Protein AF-A0A975CTT3-F1 (afdb_monomer)

Secondary structure (DSSP, 8-state):
--SSHHHHHHHHHHTTSS---PPPP---TT---EEEEEES----SSPPPTT--EEPEEETTEEE-SSSEEEEEEEESSSS-EEEEEESEEEEEEEEETTTTEEEEEEEEEE---TTS--EEEEEEEEE-SS-EEE-TT--SEEEE--SS-EEEEETTTEEEEEEE-PPPSEEEEEEEETTEEEEEEEE-GGGPPTTEEEEPPTT--EEEEEEE-TT--EEEEEEE-TT--EEEEEE--SSSBPEEEEEEEEPPPPPP-

pLDDT: mean 85.95, std 15.07, range [42.12, 98.38]

Sequence (258 aa):
MKKFLLLITALSFLFLASGCGQKAFEPDRTKPVGMILVNGTVKTDTEPELGQVVYAEFTDNQYRFPLDAVMVYYFDYDEETAYAGDQNCTSLTFAANADTKQVEAEASCRYIFREGSENTIYAYYLYYDGKGLGFYPMETLMAHRITGEEFSIRINEQYRFTLENEKPTSFFTICCRKGEEELAFGTVRPEEMDDYMKYPLPEGTDNVEINAFDVNGEFISRKELKPGDYSYTAGYDIGGQFQGAKSLRLVWPEPAEP

Foldseek 3Di:
DPVVVVVVVVVVVVVVVVPPPPDQQDFPPVDFFKKKKAQDADDDVHRADFPDKDFFDADPLDTDDPGLMKMWGWDDLDPVDIRTDMFQFLDKDWDQDPVVRAIAMATEFEFADDPPDRQKMWMFGWDDRNVGIITRSVPTPDIDGDDQQWDKDDDPPRYIYTYHHFAAFQKKKKFFDQVPDTPDIDIDGPVPDDAQAEDEGDPNGAKIKMWTAHPVRHTGDIDIDGVVRQWDKGFHDPPHRTTGIGIYGYDYDDDPDD

Solvent-accessible surface area (backbone atoms only — not comparable to full-atom values): 15053 Å² total; per-residue (Å²): 138,72,76,67,58,58,58,56,57,56,57,55,56,61,63,65,73,78,64,80,72,75,74,77,82,74,80,60,86,88,62,58,34,30,38,37,40,29,60,37,79,80,73,57,106,50,80,74,52,87,88,43,69,52,66,39,49,79,56,96,92,39,64,44,61,103,56,45,41,36,34,41,39,47,46,72,79,53,100,89,41,69,52,71,54,59,32,33,43,65,42,77,46,78,46,75,40,82,87,79,72,43,73,27,39,45,32,35,29,41,29,48,76,55,91,95,54,81,45,34,35,33,31,32,56,24,40,73,72,88,84,48,48,28,31,43,81,78,56,64,76,46,74,47,72,65,85,68,62,76,44,74,48,72,56,72,97,43,39,35,42,36,37,38,60,52,82,44,34,48,33,32,37,42,39,33,15,42,87,90,45,78,76,46,77,48,78,50,42,64,89,81,50,58,71,61,37,76,44,82,49,62,80,72,56,57,36,35,42,35,42,32,18,29,87,87,66,47,81,73,50,76,47,80,40,43,91,87,58,46,65,49,66,48,45,21,78,68,87,52,42,38,25,36,47,39,34,40,27,48,40,74,52,78,78,78,80,131

Nearest PDB structures (foldseek):
  6cpg-assembly1_E  TM=4.852E-01  e=1.011E+00  synthetic construct
  6c83-assembly1_C  TM=5.285E-01  e=2.131E+00  synthetic construct
  2rbl-assembly1_B  TM=4.674E-01  e=8.983E+00  Homo sapiens
  5z06-assembly2_B  TM=2.044E-01  e=1.915E+00  Parabacteroides distasonis ATCC 8503
  6xay-assembly2_B  TM=2.292E-01  e=3.094E+00  Homo sapiens

Radius of gyration: 24.36 Å; Cα contacts (8 Å, |Δi|>4): 520; chains: 1; bounding box: 59×69×72 Å

Mean predicted aligned error: 8.76 Å

Structure (mmCIF, N/CA/C/O backbone):
data_AF-A0A975CTT3-F1
#
_entry.id   AF-A0A975CTT3-F1
#
loop_
_atom_site.group_PDB
_atom_site.id
_atom_site.type_symbol
_atom_site.label_atom_id
_atom_site.label_alt_id
_atom_site.label_comp_id
_atom_site.label_asym_id
_atom_site.label_entity_id
_atom_site.label_seq_id
_atom_site.pdbx_PDB_ins_code
_atom_site.Cartn_x
_atom_site.Cartn_y
_atom_site.Cartn_z
_atom_site.occupancy
_atom_site.B_iso_or_equiv
_atom_site.auth_seq_id
_atom_site.auth_comp_id
_atom_site.auth_asym_id
_atom_site.auth_atom_id
_atom_site.pdbx_PDB_model_num
ATOM 1 N N . MET A 1 1 ? 17.008 -54.969 -42.929 1.00 49.03 1 MET A N 1
ATOM 2 C CA . MET A 1 1 ? 17.145 -53.491 -42.952 1.00 49.03 1 MET A CA 1
ATOM 3 C C . MET A 1 1 ? 15.791 -52.758 -42.860 1.00 49.03 1 MET A C 1
ATOM 5 O O . MET A 1 1 ? 15.534 -51.857 -43.639 1.00 49.03 1 MET A O 1
ATOM 9 N N . LYS A 1 2 ? 14.904 -53.108 -41.911 1.00 43.38 2 LYS A N 1
ATOM 10 C CA . LYS A 1 2 ? 13.634 -52.373 -41.674 1.00 43.38 2 LYS A CA 1
ATOM 11 C C . LYS A 1 2 ? 13.507 -51.785 -40.259 1.00 43.38 2 LYS A C 1
ATOM 13 O O . LYS A 1 2 ? 12.631 -50.972 -40.023 1.00 43.38 2 LYS A O 1
ATOM 18 N N . LYS A 1 3 ? 14.415 -52.144 -39.339 1.00 42.12 3 LYS A N 1
ATOM 19 C CA . LYS A 1 3 ? 14.450 -51.612 -37.962 1.00 42.12 3 LYS A CA 1
ATOM 20 C C . LYS A 1 3 ? 15.329 -50.361 -37.798 1.00 42.12 3 LYS A C 1
ATOM 22 O O . LYS A 1 3 ? 15.159 -49.640 -36.831 1.00 42.12 3 LYS A O 1
ATOM 27 N N . PHE A 1 4 ? 16.213 -50.077 -38.762 1.00 45.84 4 PHE A N 1
ATOM 28 C CA . PHE A 1 4 ? 17.066 -48.877 -38.753 1.00 45.84 4 PHE A CA 1
ATOM 29 C C . PHE A 1 4 ? 16.425 -47.651 -39.419 1.00 45.84 4 PHE A C 1
ATOM 31 O O . PHE A 1 4 ? 16.828 -46.532 -39.131 1.00 45.84 4 PHE A O 1
ATOM 38 N N . LEU A 1 5 ? 15.405 -47.838 -40.268 1.00 46.66 5 LEU A N 1
ATOM 39 C CA . LEU A 1 5 ? 14.729 -46.719 -40.936 1.00 46.66 5 LEU A CA 1
ATOM 40 C C . LEU A 1 5 ? 13.764 -45.985 -39.987 1.00 46.66 5 LEU A C 1
ATOM 42 O O . LEU A 1 5 ? 13.646 -44.770 -40.054 1.00 46.66 5 LEU A O 1
ATOM 46 N N . LEU A 1 6 ? 13.143 -46.718 -39.054 1.00 45.72 6 LEU A N 1
ATOM 47 C CA . LEU A 1 6 ? 12.179 -46.175 -38.089 1.00 45.72 6 LEU A CA 1
ATOM 48 C C . LEU A 1 6 ? 12.827 -45.250 -37.045 1.00 45.72 6 LEU A C 1
ATOM 50 O O . LEU A 1 6 ? 12.189 -44.298 -36.601 1.00 45.72 6 LEU A O 1
ATOM 54 N N . LEU A 1 7 ? 14.101 -45.486 -36.704 1.00 45.56 7 LEU A N 1
ATOM 55 C CA . LEU A 1 7 ? 14.834 -44.674 -35.727 1.00 45.56 7 LEU A CA 1
ATOM 56 C C . LEU A 1 7 ? 15.229 -43.293 -36.283 1.00 45.56 7 LEU A C 1
ATOM 58 O O . LEU A 1 7 ? 15.251 -42.319 -35.539 1.00 45.56 7 LEU A O 1
ATOM 62 N N . ILE A 1 8 ? 15.485 -43.188 -37.592 1.00 52.19 8 ILE A N 1
ATOM 63 C CA . ILE A 1 8 ? 15.869 -41.921 -38.238 1.00 52.19 8 ILE A CA 1
ATOM 64 C C . ILE A 1 8 ? 14.636 -41.025 -38.453 1.00 52.19 8 ILE A C 1
ATOM 66 O O . ILE A 1 8 ? 14.709 -39.813 -38.250 1.00 52.19 8 ILE A O 1
ATOM 70 N N . THR A 1 9 ? 13.465 -41.600 -38.749 1.00 51.56 9 THR A N 1
ATOM 71 C CA . THR A 1 9 ? 12.200 -40.842 -38.814 1.00 51.56 9 THR A CA 1
ATOM 72 C C . THR A 1 9 ? 11.720 -40.336 -37.452 1.00 51.56 9 THR A C 1
ATOM 74 O O . THR A 1 9 ? 11.178 -39.238 -37.386 1.00 51.56 9 THR A O 1
ATOM 77 N N . ALA A 1 10 ? 11.957 -41.072 -36.359 1.00 48.41 10 ALA A N 1
ATOM 78 C CA . ALA A 1 10 ? 11.591 -40.616 -35.013 1.00 48.41 10 ALA A CA 1
ATOM 79 C C . ALA A 1 10 ? 12.486 -39.462 -34.518 1.00 48.41 10 ALA A C 1
ATOM 81 O O . ALA A 1 10 ? 11.992 -38.532 -33.885 1.00 48.41 10 ALA A O 1
ATOM 82 N N . LEU A 1 11 ? 13.778 -39.465 -34.871 1.00 47.84 11 LEU A N 1
ATOM 83 C CA . LEU A 1 11 ? 14.696 -38.370 -34.526 1.00 47.84 11 LEU A CA 1
ATOM 84 C C . LEU A 1 11 ? 14.411 -37.082 -35.322 1.00 47.84 11 LEU A C 1
ATOM 86 O O . LEU A 1 11 ? 14.641 -35.984 -34.825 1.00 47.84 11 LEU A O 1
ATOM 90 N N . SER A 1 12 ? 13.860 -37.211 -36.533 1.00 48.06 12 SER A N 1
ATOM 91 C CA . SER A 1 12 ? 13.506 -36.070 -37.393 1.00 48.06 12 SER A CA 1
ATOM 92 C C . SER A 1 12 ? 12.261 -35.317 -36.903 1.00 48.06 12 SER A C 1
ATOM 94 O O . SER A 1 12 ? 12.157 -34.111 -37.100 1.00 48.06 12 SER A O 1
ATOM 96 N N . PHE A 1 13 ? 11.333 -36.004 -36.224 1.00 46.12 13 PHE A N 1
ATOM 97 C CA . PHE A 1 13 ? 10.153 -35.372 -35.618 1.00 46.12 13 PHE A CA 1
ATOM 98 C C . PHE A 1 13 ? 10.462 -34.650 -34.298 1.00 46.12 13 PHE A C 1
ATOM 100 O O . PHE A 1 13 ? 9.777 -33.687 -33.967 1.00 46.12 13 PHE A O 1
ATOM 107 N N . LEU A 1 14 ? 11.516 -35.050 -33.574 1.00 43.84 14 LEU A N 1
ATOM 108 C CA . LEU A 1 14 ? 11.934 -34.374 -32.339 1.00 43.84 14 LEU A CA 1
ATOM 109 C C . LEU A 1 14 ? 12.627 -33.022 -32.584 1.00 43.84 14 LEU A C 1
ATOM 111 O O . LEU A 1 14 ? 12.522 -32.142 -31.739 1.00 43.84 14 LEU A O 1
ATOM 115 N N . PHE A 1 15 ? 13.255 -32.816 -33.746 1.00 46.00 15 PHE A N 1
ATOM 116 C CA . PHE A 1 15 ? 13.849 -31.519 -34.115 1.00 46.00 15 PHE A CA 1
ATOM 117 C C . PHE A 1 15 ? 12.866 -30.536 -34.773 1.00 46.00 15 PHE A C 1
ATOM 119 O O . PHE A 1 15 ? 13.170 -29.349 -34.873 1.00 46.00 15 PHE A O 1
ATOM 126 N N . LEU A 1 16 ? 11.685 -30.996 -35.201 1.00 43.38 16 LEU A N 1
ATOM 127 C CA . LEU A 1 16 ? 10.646 -30.131 -35.779 1.00 43.38 16 LEU A CA 1
ATOM 128 C C . LEU A 1 16 ? 9.713 -29.517 -34.719 1.00 43.38 16 LEU A C 1
ATOM 130 O O . LEU A 1 16 ? 9.013 -28.556 -35.020 1.00 43.38 16 LEU A O 1
ATOM 134 N N . ALA A 1 17 ? 9.731 -30.019 -33.479 1.00 45.50 17 ALA A N 1
ATOM 135 C CA . ALA A 1 17 ? 8.950 -29.467 -32.366 1.00 45.50 17 ALA A CA 1
ATOM 136 C C . ALA A 1 17 ? 9.702 -28.400 -31.542 1.00 45.50 17 ALA A C 1
ATOM 138 O O . ALA A 1 17 ? 9.092 -27.714 -30.730 1.00 45.50 17 ALA A O 1
ATOM 139 N N . SER A 1 18 ? 11.007 -28.214 -31.761 1.00 49.03 18 SER A N 1
ATOM 140 C CA . SER A 1 18 ? 11.841 -27.234 -31.042 1.00 49.03 18 SER A CA 1
ATOM 141 C C . SER A 1 18 ? 12.041 -25.909 -31.799 1.00 49.03 18 SER A C 1
ATOM 143 O O . SER A 1 18 ? 12.952 -25.153 -31.478 1.00 49.03 18 SER A O 1
ATOM 145 N N . GLY A 1 19 ? 11.230 -25.637 -32.830 1.00 45.97 19 GLY A N 1
ATOM 146 C CA . GLY A 1 19 ? 11.498 -24.580 -33.816 1.00 45.97 19 GLY A CA 1
ATOM 147 C C . GLY A 1 19 ? 10.436 -23.493 -34.000 1.00 45.97 19 GLY A C 1
ATOM 148 O O . GLY A 1 19 ? 10.661 -22.591 -34.800 1.00 45.97 19 GLY A O 1
ATOM 149 N N . CYS A 1 20 ? 9.311 -23.513 -33.281 1.00 43.91 20 CYS A N 1
ATOM 150 C CA . CYS A 1 20 ? 8.460 -22.324 -33.169 1.00 43.91 20 CYS A CA 1
ATOM 151 C C . CYS A 1 20 ? 8.944 -21.523 -31.966 1.00 43.91 20 CYS A C 1
ATOM 153 O O . CYS A 1 20 ? 8.373 -21.614 -30.882 1.00 43.91 20 CYS A O 1
ATOM 155 N N . GLY A 1 21 ? 10.039 -20.780 -32.144 1.00 45.12 21 GLY A N 1
ATOM 156 C CA . GLY A 1 21 ? 10.428 -19.771 -31.169 1.00 45.12 21 GLY A CA 1
ATOM 157 C C . GLY A 1 21 ? 9.224 -18.867 -30.936 1.00 45.12 21 GLY A C 1
ATOM 158 O O . GLY A 1 21 ? 8.760 -18.216 -31.874 1.00 45.12 21 GLY A O 1
ATOM 159 N N . GLN A 1 22 ? 8.684 -18.867 -29.714 1.00 53.16 22 GLN A N 1
ATOM 160 C CA . GLN A 1 22 ? 7.819 -17.779 -29.277 1.00 53.16 22 GLN A CA 1
ATOM 161 C C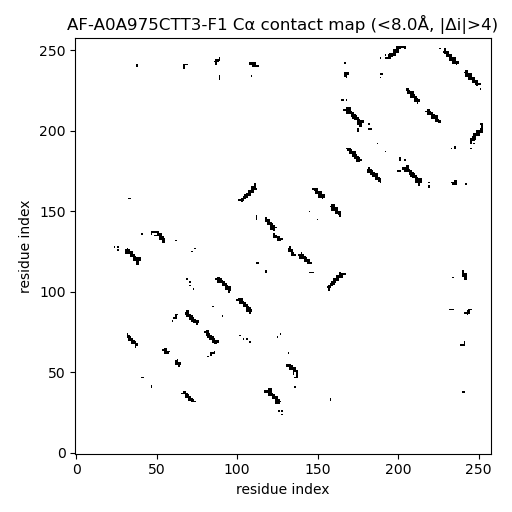 . GLN A 1 22 ? 8.570 -16.500 -29.633 1.00 53.16 22 GLN A C 1
ATOM 163 O O . GLN A 1 22 ? 9.716 -16.323 -29.210 1.00 53.16 22 GLN A O 1
ATOM 168 N N . LYS A 1 23 ? 7.970 -15.658 -30.482 1.00 60.00 23 LYS A N 1
ATOM 169 C CA . LYS A 1 23 ? 8.519 -14.331 -30.746 1.00 60.00 23 LYS A CA 1
ATOM 170 C C . LYS A 1 23 ? 8.768 -13.702 -29.375 1.00 60.00 23 LYS A C 1
ATOM 172 O O . LYS A 1 23 ? 7.880 -13.762 -28.524 1.00 60.00 23 LYS A O 1
ATOM 177 N N . ALA A 1 24 ? 9.979 -13.195 -29.147 1.00 67.81 24 ALA A N 1
ATOM 178 C CA . ALA A 1 24 ? 10.281 -12.502 -27.903 1.00 67.81 24 ALA A CA 1
ATOM 179 C C . ALA A 1 24 ? 9.208 -11.431 -27.689 1.00 67.81 24 ALA A C 1
ATOM 181 O O . ALA A 1 24 ? 8.844 -10.732 -28.641 1.00 67.81 24 ALA A O 1
ATOM 182 N N . PHE A 1 25 ? 8.656 -11.373 -26.479 1.00 75.88 25 PHE A N 1
ATOM 183 C CA . PHE A 1 25 ? 7.698 -10.336 -26.149 1.00 75.88 25 PHE A CA 1
ATOM 184 C C . PHE A 1 25 ? 8.368 -8.978 -26.341 1.00 75.88 25 PHE A C 1
ATOM 186 O O . PHE A 1 25 ? 9.480 -8.745 -25.867 1.00 75.88 25 PHE A O 1
ATOM 193 N N . GLU A 1 26 ? 7.689 -8.113 -27.079 1.00 78.00 26 GLU A N 1
ATOM 194 C CA . GLU A 1 26 ? 8.099 -6.739 -27.300 1.00 78.00 26 GLU A CA 1
ATOM 195 C C . GLU A 1 26 ? 7.047 -5.875 -26.601 1.00 78.00 26 GLU A C 1
ATOM 197 O O . GLU A 1 26 ? 5.892 -5.881 -27.041 1.00 78.00 26 GLU A O 1
ATOM 202 N N . PRO A 1 27 ? 7.391 -5.208 -25.485 1.00 78.50 27 PRO A N 1
ATOM 203 C CA . PRO A 1 27 ? 6.421 -4.450 -24.714 1.00 78.50 27 PRO A CA 1
ATOM 204 C C . PRO A 1 27 ? 5.877 -3.312 -25.570 1.00 78.50 27 PRO A C 1
ATOM 206 O O . PRO A 1 27 ? 6.638 -2.532 -26.151 1.00 78.50 27 PRO A O 1
ATOM 209 N N . ASP A 1 28 ? 4.552 -3.176 -25.614 1.00 80.50 28 ASP A N 1
ATOM 210 C CA . ASP A 1 28 ? 3.946 -1.946 -26.106 1.00 80.50 28 ASP A CA 1
ATOM 211 C C . ASP A 1 28 ? 4.219 -0.849 -25.071 1.00 80.50 28 ASP A C 1
ATOM 213 O O . ASP A 1 28 ? 3.471 -0.664 -24.112 1.00 80.50 28 ASP A O 1
ATOM 217 N N . ARG A 1 29 ? 5.324 -0.118 -25.263 1.00 78.44 29 ARG A N 1
ATOM 218 C CA . ARG A 1 29 ? 5.764 0.972 -24.376 1.00 78.44 29 ARG A CA 1
ATOM 219 C C . ARG A 1 29 ? 4.747 2.115 -24.263 1.00 78.44 29 ARG A C 1
ATOM 221 O O . ARG A 1 29 ? 4.931 3.012 -23.446 1.00 78.44 29 ARG A O 1
ATOM 228 N N . THR A 1 30 ? 3.692 2.106 -25.079 1.00 76.69 30 THR A N 1
ATOM 229 C CA . THR A 1 30 ? 2.581 3.062 -24.988 1.00 76.69 30 THR A CA 1
ATOM 230 C C . THR A 1 30 ? 1.447 2.587 -24.077 1.00 76.69 30 THR A C 1
ATOM 232 O O . THR A 1 30 ? 0.540 3.366 -23.788 1.00 76.69 30 THR A O 1
ATOM 235 N N . LYS A 1 31 ? 1.490 1.333 -23.610 1.00 84.56 31 LYS A N 1
ATOM 236 C CA . LYS A 1 31 ? 0.443 0.695 -22.801 1.00 84.56 31 LYS A CA 1
ATOM 237 C C . LYS A 1 31 ? 1.025 -0.064 -21.601 1.00 84.56 31 LYS A C 1
ATOM 239 O O . LYS A 1 31 ? 0.875 -1.284 -21.515 1.00 84.56 31 LYS A O 1
ATOM 244 N N . PRO A 1 32 ? 1.706 0.630 -20.676 1.00 90.94 32 PRO A N 1
ATOM 245 C CA . PRO A 1 32 ? 2.097 0.014 -19.417 1.00 90.94 32 PRO A CA 1
ATOM 246 C C . PRO A 1 32 ? 0.854 -0.374 -18.608 1.00 90.94 32 PRO A C 1
ATOM 248 O O . PRO A 1 32 ? -0.125 0.374 -18.561 1.00 90.94 32 PRO A O 1
ATOM 251 N N . VAL A 1 33 ? 0.918 -1.523 -17.938 1.00 92.50 33 VAL A N 1
ATOM 252 C CA . VAL A 1 33 ? -0.168 -2.042 -17.085 1.00 92.50 33 VAL A CA 1
ATOM 253 C C . VAL A 1 33 ? -0.006 -1.651 -15.617 1.00 92.50 33 VAL A C 1
ATOM 255 O O . VAL A 1 33 ? -0.774 -2.066 -14.756 1.00 92.50 33 VAL A O 1
ATOM 258 N N . GLY A 1 34 ? 1.040 -0.899 -15.296 1.00 93.94 34 GLY A N 1
ATOM 259 C CA . GLY A 1 34 ? 1.319 -0.475 -13.939 1.00 93.94 34 GLY A CA 1
ATOM 260 C C . GLY A 1 34 ? 2.652 0.236 -13.824 1.00 93.94 34 GLY A C 1
ATOM 261 O O . GLY A 1 34 ? 3.343 0.491 -14.819 1.00 93.94 34 GLY A O 1
ATOM 262 N N . MET A 1 35 ? 3.033 0.513 -12.585 1.00 94.56 35 MET A N 1
ATOM 263 C CA . MET A 1 35 ? 4.291 1.160 -12.261 1.00 94.56 35 MET A CA 1
ATOM 264 C C . MET A 1 35 ? 4.859 0.642 -10.946 1.00 94.56 35 MET A C 1
ATOM 266 O O . MET A 1 35 ? 4.117 0.360 -10.007 1.00 94.56 35 MET A O 1
ATOM 270 N N . ILE A 1 36 ? 6.185 0.561 -10.888 1.00 95.75 36 ILE A N 1
ATOM 271 C CA . ILE A 1 36 ? 6.948 0.190 -9.699 1.00 95.75 36 ILE A CA 1
ATOM 272 C C . ILE A 1 36 ? 7.986 1.269 -9.389 1.00 95.75 36 ILE A C 1
ATOM 274 O O . ILE A 1 36 ? 8.663 1.769 -10.292 1.00 95.75 36 ILE A O 1
ATOM 278 N N . LEU A 1 37 ? 8.116 1.612 -8.108 1.00 94.88 37 LEU A N 1
ATOM 279 C CA . LEU A 1 37 ? 9.227 2.384 -7.564 1.00 94.88 37 LEU A CA 1
ATOM 280 C C . LEU A 1 37 ? 10.110 1.436 -6.758 1.00 94.88 37 LEU A C 1
ATOM 282 O O . LEU A 1 37 ? 9.626 0.787 -5.836 1.00 94.88 37 LEU A O 1
ATOM 286 N N . VAL A 1 38 ? 11.394 1.369 -7.092 1.00 95.44 38 VAL A N 1
ATOM 287 C CA . VAL A 1 38 ? 12.384 0.519 -6.420 1.00 95.44 38 VAL A CA 1
ATOM 288 C C . VAL A 1 38 ? 13.403 1.402 -5.719 1.00 95.44 38 VAL A C 1
ATOM 290 O O . VAL A 1 38 ? 13.887 2.367 -6.310 1.00 95.44 38 VAL A O 1
ATOM 293 N N . ASN A 1 39 ? 13.743 1.082 -4.476 1.00 93.31 39 ASN A N 1
ATOM 294 C CA . ASN A 1 39 ? 14.834 1.736 -3.778 1.00 93.31 39 ASN A CA 1
ATOM 295 C C . ASN A 1 39 ? 16.180 1.178 -4.257 1.00 93.31 39 ASN A C 1
ATOM 297 O O . ASN A 1 39 ? 16.421 -0.030 -4.247 1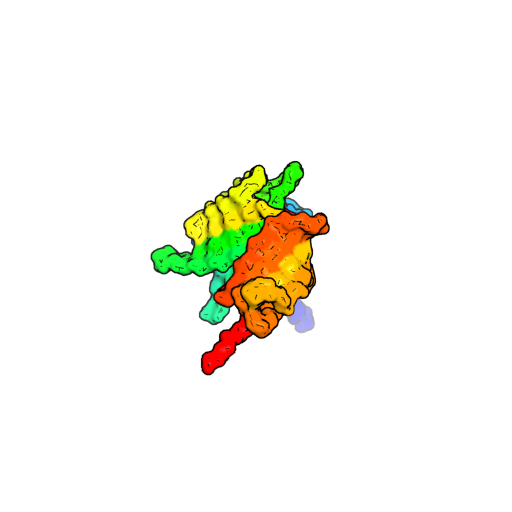.00 93.31 39 ASN A O 1
ATOM 301 N N . GLY A 1 40 ? 17.068 2.075 -4.668 1.00 89.25 40 GLY A N 1
ATOM 302 C CA . GLY A 1 40 ? 18.346 1.737 -5.265 1.00 89.25 40 GLY A CA 1
ATOM 303 C C . GLY A 1 40 ? 18.240 1.112 -6.655 1.00 89.25 40 GLY A C 1
ATOM 304 O O . GLY A 1 40 ? 17.178 0.979 -7.264 1.00 89.25 40 GLY A O 1
ATOM 305 N N . THR A 1 41 ? 19.402 0.741 -7.185 1.00 77.06 41 THR A N 1
ATOM 306 C CA . THR A 1 41 ? 19.486 0.023 -8.458 1.00 77.06 41 THR A CA 1
ATOM 307 C C . THR A 1 41 ? 19.100 -1.438 -8.276 1.00 77.06 41 THR A C 1
ATOM 309 O O . THR A 1 41 ? 19.451 -2.071 -7.279 1.00 77.06 41 THR A O 1
ATOM 312 N N . VAL A 1 42 ? 18.410 -1.996 -9.272 1.00 77.19 42 VAL A N 1
ATOM 313 C CA . VAL A 1 42 ? 18.075 -3.420 -9.286 1.00 77.19 42 VAL A CA 1
ATOM 314 C C . VAL A 1 42 ? 19.352 -4.215 -9.524 1.00 77.19 42 VAL A C 1
ATOM 316 O O . VAL A 1 42 ? 19.885 -4.244 -10.633 1.00 77.19 42 VAL A O 1
ATOM 319 N N . LYS A 1 43 ? 19.851 -4.853 -8.468 1.00 67.19 43 LYS A N 1
ATOM 320 C CA . LYS A 1 43 ? 20.952 -5.811 -8.545 1.00 67.19 43 LYS A CA 1
ATOM 321 C C . LYS A 1 43 ? 20.346 -7.205 -8.563 1.00 67.19 43 LYS A C 1
ATOM 323 O O . LYS A 1 43 ? 19.794 -7.640 -7.558 1.00 67.19 43 LYS A O 1
ATOM 328 N N . THR A 1 44 ? 20.412 -7.885 -9.702 1.00 60.28 44 THR A N 1
ATOM 329 C CA . THR A 1 44 ? 20.188 -9.336 -9.733 1.00 60.28 44 THR A CA 1
ATOM 330 C C . THR A 1 44 ? 21.504 -10.059 -9.405 1.00 60.28 44 THR A C 1
ATOM 332 O O . THR A 1 44 ? 22.527 -9.403 -9.202 1.00 60.28 44 THR A O 1
ATOM 335 N N . ASP A 1 45 ? 21.519 -11.397 -9.353 1.00 58.47 45 ASP A N 1
ATOM 336 C CA . ASP A 1 45 ? 22.760 -12.184 -9.153 1.00 58.47 45 ASP A CA 1
ATOM 337 C C . ASP A 1 45 ? 23.851 -11.867 -10.201 1.00 58.47 45 ASP A C 1
ATOM 339 O O . ASP A 1 45 ? 25.035 -12.145 -10.016 1.00 58.47 45 ASP A O 1
ATOM 343 N N . THR A 1 46 ? 23.439 -11.248 -11.307 1.00 57.66 46 THR A N 1
ATOM 344 C CA . THR A 1 46 ? 24.269 -10.580 -12.312 1.00 57.66 46 THR A CA 1
ATOM 345 C C . THR A 1 46 ? 23.766 -9.144 -12.498 1.00 57.66 46 THR A C 1
ATOM 347 O O . THR A 1 46 ? 22.616 -8.849 -12.169 1.00 57.66 46 THR A O 1
ATOM 350 N N . GLU A 1 47 ? 24.598 -8.217 -12.982 1.00 68.19 47 GLU A N 1
ATOM 351 C CA . GLU A 1 47 ? 24.071 -6.908 -13.396 1.00 68.19 47 GLU A CA 1
ATOM 352 C C . GLU A 1 47 ? 23.054 -7.113 -14.528 1.00 68.19 47 GLU A C 1
ATOM 354 O O . GLU A 1 47 ? 23.337 -7.900 -15.435 1.00 68.19 47 GLU A O 1
ATOM 359 N N . PRO A 1 48 ? 21.878 -6.459 -14.480 1.00 72.06 48 PRO A N 1
ATOM 360 C CA . PRO A 1 48 ? 20.859 -6.712 -15.476 1.00 72.06 48 PRO A CA 1
ATOM 361 C C . PRO A 1 48 ? 21.334 -6.346 -16.882 1.00 72.06 48 PRO A C 1
ATOM 363 O O . PRO A 1 48 ? 21.842 -5.248 -17.111 1.00 72.06 48 PRO A O 1
ATOM 366 N N . GLU A 1 49 ? 21.117 -7.242 -17.838 1.00 76.62 49 GLU A N 1
ATOM 367 C CA . GLU A 1 49 ? 21.444 -6.987 -19.239 1.00 76.62 49 GLU A CA 1
ATOM 368 C C . GLU A 1 49 ? 20.307 -6.242 -19.956 1.00 76.62 49 GLU A C 1
ATOM 370 O O . GLU A 1 49 ? 19.131 -6.316 -19.584 1.00 76.62 49 GLU A O 1
ATOM 375 N N . LEU A 1 50 ? 20.641 -5.518 -21.030 1.00 77.31 50 LEU A N 1
ATOM 376 C CA . LEU A 1 50 ? 19.635 -4.863 -21.865 1.00 77.31 50 LEU A CA 1
ATOM 377 C C . LEU A 1 50 ? 18.643 -5.903 -22.410 1.00 77.31 50 LEU A C 1
ATOM 379 O O . LEU A 1 50 ? 19.033 -6.857 -23.078 1.00 77.31 50 LEU A O 1
ATOM 383 N N . GLY A 1 51 ? 17.352 -5.684 -22.159 1.00 76.81 51 GLY A N 1
ATOM 384 C CA . GLY A 1 51 ? 16.283 -6.599 -22.566 1.00 76.81 51 GLY A CA 1
ATOM 385 C C . GLY A 1 51 ? 15.981 -7.719 -21.565 1.00 76.81 51 GLY A C 1
ATOM 386 O O . GLY A 1 51 ? 15.037 -8.476 -21.792 1.00 76.81 51 GLY A O 1
ATOM 387 N N . GLN A 1 52 ? 16.714 -7.814 -20.450 1.00 85.94 52 GLN A N 1
ATOM 388 C CA . GLN A 1 52 ? 16.334 -8.676 -19.333 1.00 85.94 52 GLN A CA 1
ATOM 389 C C . GLN A 1 52 ? 15.066 -8.138 -18.660 1.00 85.94 52 GLN A C 1
ATOM 391 O O . GLN A 1 52 ? 14.920 -6.933 -18.473 1.00 85.94 52 GLN A O 1
ATOM 396 N N . VAL A 1 53 ? 14.163 -9.043 -18.277 1.00 89.62 53 VAL A N 1
ATOM 397 C CA . VAL A 1 53 ? 12.947 -8.729 -17.516 1.00 89.62 53 VAL A CA 1
ATOM 398 C C . VAL A 1 53 ? 13.103 -9.256 -16.099 1.00 89.62 53 VAL A C 1
ATOM 400 O O . VAL A 1 53 ? 13.542 -10.391 -15.900 1.00 89.62 53 VAL A O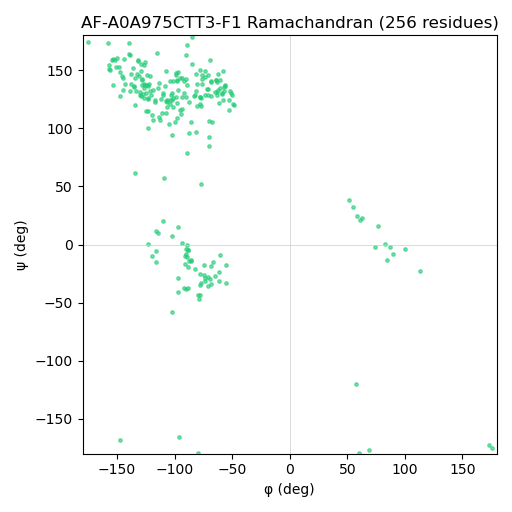 1
ATOM 403 N N . VAL A 1 54 ? 12.714 -8.447 -15.122 1.00 92.06 54 VAL A N 1
ATOM 404 C CA . VAL A 1 54 ? 12.513 -8.879 -13.739 1.00 92.06 54 VAL A CA 1
ATOM 405 C C . VAL A 1 54 ? 11.025 -9.135 -13.558 1.00 92.06 54 VAL A C 1
ATOM 407 O O . VAL A 1 54 ? 10.221 -8.237 -13.798 1.00 92.06 54 VAL A O 1
ATOM 410 N N . TYR A 1 55 ? 10.666 -10.360 -13.174 1.00 94.31 55 TYR A N 1
ATOM 411 C CA . TYR A 1 55 ? 9.277 -10.778 -12.985 1.00 94.31 55 TYR A CA 1
ATOM 412 C C . TYR A 1 55 ? 8.871 -10.734 -11.516 1.00 94.31 55 TYR A C 1
ATOM 414 O O . TYR A 1 55 ? 9.675 -11.028 -10.631 1.00 94.31 55 TYR A O 1
ATOM 422 N N . ALA A 1 56 ? 7.606 -10.398 -11.287 1.00 96.81 56 ALA A N 1
ATOM 423 C CA . ALA A 1 56 ? 6.944 -10.595 -10.013 1.00 96.81 56 ALA A CA 1
ATOM 424 C C . ALA A 1 56 ? 6.632 -12.079 -9.792 1.00 96.81 56 ALA A C 1
ATOM 426 O O . ALA A 1 56 ? 6.338 -12.827 -10.728 1.00 96.81 56 ALA A O 1
ATOM 427 N N . GLU A 1 57 ? 6.628 -12.479 -8.530 1.00 96.62 57 GLU A N 1
ATOM 428 C CA . GLU A 1 57 ? 6.017 -13.719 -8.073 1.00 96.62 57 GLU A CA 1
ATOM 429 C C . GLU A 1 57 ? 4.496 -13.539 -8.021 1.00 96.62 57 GLU A C 1
ATOM 431 O O . GLU A 1 57 ? 4.012 -12.447 -7.725 1.00 96.62 57 GLU A O 1
ATOM 436 N N . PHE A 1 58 ? 3.738 -14.597 -8.314 1.00 95.00 58 PHE A N 1
ATOM 437 C CA . PHE A 1 58 ? 2.277 -14.580 -8.251 1.00 95.00 58 PHE A CA 1
ATOM 438 C C . PHE A 1 58 ? 1.775 -15.620 -7.251 1.00 95.00 58 PHE A C 1
ATOM 440 O O . PHE A 1 58 ? 1.892 -16.826 -7.483 1.00 95.00 58 PHE A O 1
ATOM 447 N N . THR A 1 59 ? 1.212 -15.148 -6.143 1.00 92.94 59 THR A N 1
ATOM 448 C CA . THR A 1 59 ? 0.693 -15.973 -5.043 1.00 92.94 59 THR A CA 1
ATOM 449 C C . THR A 1 59 ? -0.546 -15.314 -4.453 1.00 92.94 59 THR A C 1
ATOM 451 O O . THR A 1 59 ? -0.610 -14.090 -4.380 1.00 92.94 59 THR A O 1
ATOM 454 N N . ASP A 1 60 ? -1.540 -16.106 -4.046 1.00 89.19 60 ASP A N 1
ATOM 455 C CA . ASP A 1 60 ? -2.786 -15.609 -3.437 1.00 89.19 60 ASP A CA 1
ATOM 456 C C . ASP A 1 60 ? -3.487 -14.505 -4.253 1.00 89.19 60 ASP A C 1
ATOM 458 O O . ASP A 1 60 ? -4.057 -13.557 -3.718 1.00 89.19 60 ASP A O 1
ATOM 462 N N . ASN A 1 61 ? -3.460 -14.655 -5.583 1.00 89.31 61 ASN A N 1
ATOM 463 C CA . ASN A 1 61 ? -4.011 -13.712 -6.563 1.00 89.31 61 ASN A CA 1
ATOM 464 C C . ASN A 1 61 ? -3.359 -12.321 -6.564 1.00 89.31 61 ASN A C 1
ATOM 466 O O . ASN A 1 61 ? -3.966 -11.360 -7.037 1.00 89.31 61 ASN A O 1
ATOM 470 N N . GLN A 1 62 ? -2.126 -12.209 -6.071 1.00 92.31 62 GLN A N 1
ATOM 471 C CA . GLN A 1 62 ? -1.369 -10.966 -6.064 1.00 92.31 62 GLN A CA 1
ATOM 472 C C . GLN A 1 62 ? 0.011 -11.162 -6.682 1.00 92.31 62 GLN A C 1
ATOM 474 O O . GLN A 1 62 ? 0.708 -12.137 -6.402 1.00 92.31 62 GLN A O 1
ATOM 479 N N . TYR A 1 63 ? 0.416 -10.197 -7.504 1.00 96.31 63 TYR A N 1
ATOM 480 C CA . TYR A 1 63 ? 1.802 -10.062 -7.929 1.00 96.31 63 TYR A CA 1
ATOM 481 C C . TYR A 1 63 ? 2.612 -9.367 -6.836 1.00 96.31 63 TYR A C 1
ATOM 483 O O . TYR A 1 63 ? 2.134 -8.392 -6.254 1.00 96.31 63 TYR A O 1
ATOM 491 N N . ARG A 1 64 ? 3.831 -9.843 -6.566 1.00 95.50 64 ARG A N 1
ATOM 492 C CA . ARG A 1 64 ? 4.794 -9.214 -5.649 1.00 95.50 64 ARG A CA 1
ATOM 493 C C . ARG A 1 64 ? 6.220 -9.350 -6.172 1.00 95.50 64 ARG A C 1
ATOM 495 O O . ARG A 1 64 ? 6.620 -10.402 -6.656 1.00 95.50 64 ARG A O 1
ATOM 502 N N . PHE A 1 65 ? 7.002 -8.287 -6.052 1.00 95.31 65 PHE A N 1
ATOM 503 C CA . PHE A 1 65 ? 8.434 -8.301 -6.311 1.00 95.31 65 PHE A CA 1
ATOM 504 C C . PHE A 1 65 ? 9.196 -8.471 -4.994 1.00 95.31 65 PHE A C 1
ATOM 506 O O . PHE A 1 65 ? 8.932 -7.713 -4.054 1.00 95.31 65 PHE A O 1
ATOM 513 N N . PRO A 1 66 ? 10.190 -9.375 -4.923 1.00 92.94 66 PRO A N 1
ATOM 514 C CA . PRO A 1 66 ? 11.081 -9.515 -3.771 1.00 92.94 66 PRO A CA 1
ATOM 515 C C . PRO A 1 66 ? 12.142 -8.397 -3.759 1.00 92.94 66 PRO A C 1
ATOM 517 O O . PRO A 1 66 ? 13.345 -8.643 -3.718 1.00 92.94 66 PRO A O 1
ATOM 520 N N . LEU A 1 67 ? 11.688 -7.149 -3.860 1.00 94.38 67 LEU A N 1
ATOM 521 C CA . LEU A 1 67 ? 12.493 -5.935 -3.917 1.00 94.38 67 LEU A CA 1
ATOM 522 C C . LEU A 1 67 ? 12.015 -4.960 -2.838 1.00 94.38 67 LEU A C 1
ATOM 524 O O . LEU A 1 67 ? 10.845 -4.970 -2.452 1.00 94.38 67 LEU A O 1
ATOM 528 N N . ASP A 1 68 ? 12.912 -4.076 -2.405 1.00 95.31 68 ASP A N 1
ATOM 529 C CA . ASP A 1 68 ? 12.550 -2.895 -1.620 1.00 95.31 68 ASP A CA 1
ATOM 530 C C . ASP A 1 68 ? 11.806 -1.912 -2.533 1.00 95.31 68 ASP A C 1
ATOM 532 O O . ASP A 1 68 ? 12.414 -1.067 -3.194 1.00 95.31 68 ASP A O 1
ATOM 536 N N . ALA A 1 69 ? 10.497 -2.114 -2.668 1.00 95.81 69 ALA A N 1
ATOM 537 C CA . ALA A 1 69 ? 9.695 -1.466 -3.690 1.00 95.81 69 ALA A CA 1
ATOM 538 C C . ALA A 1 69 ? 8.233 -1.273 -3.278 1.00 95.81 69 ALA A C 1
ATOM 540 O O . ALA A 1 69 ? 7.695 -2.005 -2.438 1.00 95.81 69 ALA A O 1
ATOM 541 N N . VAL A 1 70 ? 7.590 -0.326 -3.956 1.00 96.12 70 VAL A N 1
ATOM 542 C CA . VAL A 1 70 ? 6.134 -0.148 -4.003 1.00 96.12 70 VAL A CA 1
ATOM 543 C C . VAL A 1 70 ? 5.671 -0.245 -5.446 1.00 96.12 70 VAL A C 1
ATOM 545 O O . VAL A 1 70 ? 6.384 0.186 -6.355 1.00 96.12 70 VAL A O 1
ATOM 548 N N . MET A 1 71 ? 4.488 -0.797 -5.683 1.00 95.94 71 MET A N 1
ATOM 549 C CA . MET A 1 71 ? 3.942 -0.862 -7.037 1.00 95.94 71 MET A CA 1
ATOM 550 C C . MET A 1 71 ? 2.428 -0.822 -7.066 1.00 95.94 71 MET A C 1
ATOM 552 O O . MET A 1 71 ? 1.783 -1.160 -6.084 1.00 95.94 71 MET A O 1
ATOM 556 N N . VAL A 1 72 ? 1.892 -0.477 -8.232 1.00 96.06 72 VAL A N 1
ATOM 557 C CA . VAL A 1 72 ? 0.472 -0.585 -8.576 1.00 96.06 72 VAL A CA 1
ATOM 558 C C . VAL A 1 72 ? 0.345 -1.197 -9.962 1.00 96.06 72 VAL A C 1
ATOM 560 O O . VAL A 1 72 ? 1.161 -0.908 -10.843 1.00 96.06 72 VAL A O 1
ATOM 563 N N . TYR A 1 73 ? -0.670 -2.027 -10.177 1.00 95.31 73 TYR A N 1
ATOM 564 C CA . TYR A 1 73 ? -0.948 -2.622 -11.481 1.00 95.31 73 TYR A CA 1
ATOM 565 C C . TYR A 1 73 ? -2.444 -2.839 -11.704 1.00 95.31 73 TYR A C 1
ATOM 567 O O . TYR A 1 73 ? -3.198 -3.107 -10.769 1.00 95.31 73 TYR A O 1
ATOM 575 N N . TYR A 1 74 ? -2.848 -2.742 -12.967 1.00 93.81 74 TYR A N 1
ATOM 576 C CA . TYR A 1 74 ? -4.159 -3.117 -13.473 1.00 93.81 74 TYR A CA 1
ATOM 577 C C . TYR A 1 74 ? -4.027 -3.636 -14.909 1.00 93.81 74 TYR A C 1
ATOM 579 O O . TYR A 1 74 ? -3.476 -2.947 -15.771 1.00 93.81 74 TYR A O 1
ATOM 587 N N . PHE A 1 75 ? -4.564 -4.821 -15.188 1.00 91.50 75 PHE A N 1
ATOM 588 C CA . PHE A 1 75 ? -4.714 -5.320 -16.554 1.00 91.50 75 PHE A CA 1
ATOM 589 C C . PHE A 1 75 ? -5.819 -6.359 -16.676 1.00 91.50 75 PHE A C 1
ATOM 591 O O . PHE A 1 75 ? -6.054 -7.155 -15.766 1.00 91.50 75 PHE A O 1
ATOM 598 N N . ASP A 1 76 ? -6.430 -6.395 -17.855 1.00 89.81 76 ASP A N 1
ATOM 599 C CA . ASP A 1 76 ? -7.307 -7.483 -18.265 1.00 89.81 76 ASP A CA 1
ATOM 600 C C . ASP A 1 76 ? -6.427 -8.680 -18.671 1.00 89.81 76 ASP A C 1
ATOM 602 O O . ASP A 1 76 ? -5.569 -8.570 -19.553 1.00 89.81 76 ASP A O 1
ATOM 606 N N . TYR A 1 77 ? -6.582 -9.808 -17.980 1.00 87.94 77 TYR A N 1
ATOM 607 C CA . TYR A 1 77 ? -5.879 -11.061 -18.275 1.00 87.94 77 TYR A CA 1
ATOM 608 C C . TYR A 1 77 ? -6.549 -11.799 -19.437 1.00 87.94 77 TYR A C 1
ATOM 610 O O . TYR A 1 77 ? -5.872 -12.284 -20.345 1.00 87.94 77 TYR A O 1
ATOM 618 N N . ASP A 1 78 ? -7.880 -11.838 -19.419 1.00 88.69 78 ASP A N 1
ATOM 619 C CA . ASP A 1 78 ? -8.737 -12.335 -20.491 1.00 88.69 78 ASP A CA 1
ATOM 620 C C . ASP A 1 78 ? -10.067 -11.552 -20.522 1.00 88.69 78 ASP A C 1
ATOM 622 O O . ASP A 1 78 ? -10.186 -10.491 -19.912 1.00 88.69 78 ASP A O 1
ATOM 626 N N . GLU A 1 79 ? -11.059 -12.033 -21.277 1.00 88.44 79 GLU A N 1
ATOM 627 C CA . GLU A 1 79 ? -12.362 -11.362 -21.421 1.00 88.44 79 GLU A CA 1
ATOM 628 C C . GLU A 1 79 ? -13.210 -11.363 -20.133 1.00 88.44 79 GLU A C 1
ATOM 630 O O . GLU A 1 79 ? -14.143 -10.566 -20.019 1.00 88.44 79 GLU A O 1
ATOM 635 N N . GLU A 1 80 ? -12.912 -12.241 -19.173 1.00 92.50 80 GLU A N 1
ATOM 636 C CA . GLU A 1 80 ? -13.687 -12.430 -17.939 1.00 92.50 80 GLU A CA 1
ATOM 637 C C . GLU A 1 80 ? -12.890 -12.076 -16.672 1.00 92.50 80 GLU A C 1
ATOM 639 O O . GLU A 1 80 ? -13.473 -11.894 -15.600 1.00 92.50 80 GLU A O 1
ATOM 644 N N . THR A 1 81 ? -11.569 -11.954 -16.788 1.00 91.19 81 THR A N 1
ATOM 645 C CA . THR A 1 81 ? -10.640 -11.844 -15.666 1.00 91.19 81 THR A CA 1
ATOM 646 C C . THR A 1 81 ? -9.755 -10.618 -15.814 1.00 91.19 81 THR A C 1
ATOM 648 O O . THR A 1 81 ? -9.021 -10.476 -16.790 1.00 91.19 81 THR A O 1
ATOM 651 N N . ALA A 1 82 ? -9.743 -9.779 -14.782 1.00 91.62 82 ALA A N 1
ATOM 652 C CA . ALA A 1 82 ? -8.795 -8.684 -14.631 1.00 91.62 82 ALA A CA 1
ATOM 653 C C . ALA A 1 82 ? -8.045 -8.815 -13.302 1.00 91.62 82 ALA A C 1
ATOM 655 O O . ALA A 1 82 ? -8.610 -9.250 -12.294 1.00 91.62 82 ALA A O 1
ATOM 656 N N . TYR A 1 83 ? -6.779 -8.409 -13.300 1.00 93.69 83 TYR A N 1
ATOM 657 C CA . TYR A 1 83 ? -5.962 -8.309 -12.099 1.00 93.69 83 TYR A CA 1
ATOM 658 C C . TYR A 1 83 ? -5.712 -6.847 -11.770 1.00 93.69 83 TYR A C 1
ATOM 660 O O . TYR A 1 83 ? -5.280 -6.076 -12.623 1.00 93.69 83 TYR A O 1
ATOM 668 N N . ALA A 1 84 ? -5.953 -6.492 -10.512 1.00 93.62 84 ALA A N 1
ATOM 669 C CA . ALA A 1 84 ? -5.699 -5.173 -9.962 1.00 93.62 84 ALA A CA 1
ATOM 670 C C . ALA A 1 84 ? -5.085 -5.330 -8.574 1.00 93.62 84 ALA A C 1
ATOM 672 O O . ALA A 1 84 ? -5.549 -6.157 -7.786 1.00 93.62 84 ALA A O 1
ATOM 673 N N . GLY A 1 85 ? -4.076 -4.532 -8.257 1.00 94.00 85 GLY A N 1
ATOM 674 C CA . GLY A 1 85 ? -3.504 -4.549 -6.922 1.00 94.00 85 GLY A CA 1
ATOM 675 C C . GLY A 1 85 ? -2.292 -3.656 -6.771 1.00 94.00 85 GLY A C 1
ATOM 676 O O . GLY A 1 85 ? -1.898 -2.927 -7.685 1.00 94.00 85 GLY A O 1
ATOM 677 N N . ASP A 1 86 ? -1.703 -3.749 -5.590 1.00 95.62 86 ASP A N 1
ATOM 678 C CA . ASP A 1 86 ? -0.507 -3.028 -5.209 1.00 95.62 86 ASP A CA 1
ATOM 679 C C . ASP A 1 86 ? 0.455 -3.900 -4.400 1.00 95.62 86 ASP A C 1
ATOM 681 O O . ASP A 1 86 ? 0.165 -5.038 -4.018 1.00 95.62 86 ASP A O 1
ATOM 685 N N . GLN A 1 87 ? 1.623 -3.330 -4.145 1.00 95.81 87 GLN A N 1
ATOM 686 C CA . GLN A 1 87 ? 2.566 -3.803 -3.153 1.00 95.81 87 GLN A CA 1
ATOM 687 C C . GLN A 1 87 ? 2.975 -2.620 -2.289 1.00 95.81 87 GLN A C 1
ATOM 689 O O . GLN A 1 87 ? 3.472 -1.621 -2.812 1.00 95.81 87 GLN A O 1
ATOM 694 N N . ASN A 1 88 ? 2.874 -2.801 -0.971 1.00 95.88 88 ASN A N 1
ATOM 695 C CA . ASN A 1 88 ? 3.400 -1.879 0.034 1.00 95.88 88 ASN A CA 1
ATOM 696 C C . ASN A 1 88 ? 2.783 -0.463 -0.026 1.00 95.88 88 ASN A C 1
ATOM 698 O O . ASN A 1 88 ? 3.367 0.488 0.500 1.00 95.88 88 ASN A O 1
ATOM 702 N N . CYS A 1 89 ? 1.597 -0.303 -0.625 1.00 95.19 89 CYS A N 1
ATOM 703 C CA . CYS A 1 89 ? 0.856 0.953 -0.584 1.00 95.19 89 CYS A CA 1
ATOM 704 C C . CYS A 1 89 ? -0.060 0.983 0.649 1.00 95.19 89 CYS A C 1
ATOM 706 O O . CYS A 1 89 ? -0.718 0.007 1.000 1.00 95.19 89 CYS A O 1
ATOM 708 N N . THR A 1 90 ? -0.111 2.122 1.336 1.00 93.44 90 THR A N 1
ATOM 709 C CA . THR A 1 90 ? -1.020 2.345 2.470 1.00 93.44 90 THR A CA 1
ATOM 710 C C . THR A 1 90 ? -2.423 2.739 2.017 1.00 93.44 90 THR A C 1
ATOM 712 O O . THR A 1 90 ? -3.385 2.574 2.769 1.00 93.44 90 THR A O 1
ATOM 715 N N . SER A 1 91 ? -2.547 3.247 0.792 1.00 92.62 91 SER A N 1
ATOM 716 C CA . SER A 1 91 ? -3.814 3.471 0.108 1.00 92.62 91 SER A CA 1
ATOM 717 C C . SER A 1 91 ? -3.625 3.357 -1.403 1.00 92.62 91 SER A C 1
ATOM 719 O O . SER A 1 91 ? -2.541 3.617 -1.929 1.00 92.62 91 SER A O 1
ATOM 721 N N . LEU A 1 92 ? -4.702 2.988 -2.091 1.00 94.19 92 LEU A N 1
ATOM 722 C CA . LEU A 1 92 ? -4.760 2.896 -3.541 1.00 94.19 92 LEU A CA 1
ATOM 723 C C . LEU A 1 92 ? -6.150 3.306 -4.014 1.00 94.19 92 LEU A C 1
ATOM 725 O O . LEU A 1 92 ? -7.158 2.833 -3.489 1.00 94.19 92 LEU A O 1
ATOM 729 N N . THR A 1 93 ? -6.203 4.162 -5.025 1.00 93.12 93 THR A N 1
ATOM 730 C CA . THR A 1 93 ? -7.423 4.466 -5.770 1.00 93.12 93 THR A CA 1
ATOM 731 C C . THR A 1 93 ? -7.154 4.290 -7.253 1.00 93.12 93 THR A C 1
ATOM 733 O O . THR A 1 93 ? -6.197 4.854 -7.777 1.00 93.12 93 THR A O 1
ATOM 736 N N . PHE A 1 94 ? -8.024 3.540 -7.927 1.00 91.50 94 PHE A N 1
ATOM 737 C CA . PHE A 1 94 ? -8.077 3.500 -9.383 1.00 91.50 94 PHE A CA 1
ATOM 738 C C . PHE A 1 94 ? -9.175 4.430 -9.892 1.00 91.50 94 PHE A C 1
ATOM 740 O O . PHE A 1 94 ? -10.270 4.485 -9.325 1.00 91.50 94 PHE A O 1
ATOM 747 N N . ALA A 1 95 ? -8.899 5.120 -10.990 1.00 88.19 95 ALA A N 1
ATOM 748 C CA . ALA A 1 95 ? -9.871 5.910 -11.727 1.00 88.19 95 ALA A CA 1
ATOM 749 C C . ALA A 1 95 ? -9.825 5.536 -13.209 1.00 88.19 95 ALA A C 1
ATOM 751 O O . ALA A 1 95 ? -8.788 5.150 -13.738 1.00 88.19 95 ALA A O 1
ATOM 752 N N . ALA A 1 96 ? -10.960 5.644 -13.893 1.00 85.19 96 ALA A N 1
ATOM 753 C CA . ALA A 1 96 ? -11.018 5.484 -15.339 1.00 85.19 96 ALA A CA 1
ATOM 754 C C . ALA A 1 96 ? -11.152 6.863 -15.984 1.00 85.19 96 ALA A C 1
ATOM 756 O O . ALA A 1 96 ? -12.129 7.576 -15.740 1.00 85.19 96 ALA A O 1
ATOM 757 N N . ASN A 1 97 ? -10.199 7.223 -16.835 1.00 81.56 97 ASN A N 1
ATOM 758 C CA . ASN A 1 97 ? -10.286 8.426 -17.642 1.00 81.56 97 ASN A CA 1
ATOM 759 C C . ASN A 1 97 ? -11.055 8.104 -18.928 1.00 81.56 97 ASN A C 1
ATOM 761 O O . ASN A 1 97 ? -10.552 7.425 -19.823 1.00 81.56 97 ASN A O 1
ATOM 765 N N . ALA A 1 98 ? -12.308 8.557 -19.005 1.00 80.81 98 ALA A N 1
ATOM 766 C CA . ALA A 1 98 ? -13.196 8.251 -20.128 1.00 80.81 98 ALA A CA 1
ATOM 767 C C . ALA A 1 98 ? -12.717 8.853 -21.462 1.00 80.81 98 ALA A C 1
ATOM 769 O O . ALA A 1 98 ? -13.010 8.2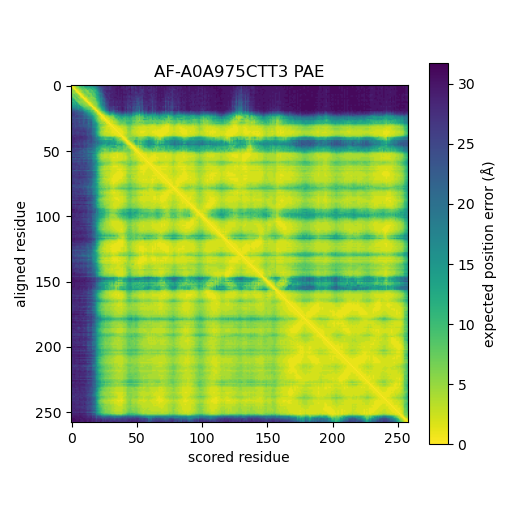92 -22.521 1.00 80.81 98 ALA A O 1
ATOM 770 N N . ASP A 1 99 ? -11.966 9.957 -21.413 1.00 83.56 99 ASP A N 1
ATOM 771 C CA . ASP A 1 99 ? -11.474 10.658 -22.598 1.00 83.56 99 ASP A CA 1
ATOM 772 C C . ASP A 1 99 ? -10.248 9.952 -23.186 1.00 83.56 99 ASP A C 1
ATOM 774 O O . ASP A 1 99 ? -10.188 9.694 -24.391 1.00 83.56 99 ASP A O 1
ATOM 778 N N . THR A 1 100 ? -9.285 9.587 -22.336 1.00 77.62 100 THR A N 1
ATOM 779 C CA . THR A 1 100 ? -8.060 8.888 -22.762 1.00 77.62 100 THR A CA 1
ATOM 780 C C . THR A 1 100 ? -8.238 7.372 -22.839 1.00 77.62 100 THR A C 1
ATOM 782 O O . THR A 1 100 ? -7.418 6.691 -23.456 1.00 77.62 100 THR A O 1
ATOM 785 N N . LYS A 1 101 ? -9.324 6.837 -22.261 1.00 78.62 101 LYS A N 1
ATOM 786 C CA . LYS A 1 101 ? -9.587 5.400 -22.069 1.00 78.62 101 LYS A CA 1
ATOM 787 C C . LYS A 1 101 ? -8.463 4.688 -21.314 1.00 78.62 101 LYS A C 1
ATOM 789 O O . LYS A 1 101 ? -8.179 3.522 -21.582 1.00 78.62 101 LYS A O 1
ATOM 794 N N . GLN A 1 102 ? -7.811 5.398 -20.399 1.00 78.25 102 GLN A N 1
ATOM 795 C CA . GLN A 1 102 ? -6.742 4.866 -19.562 1.00 78.25 102 GLN A CA 1
ATOM 796 C C . GLN A 1 102 ? -7.224 4.692 -18.124 1.00 78.25 102 GLN A C 1
ATOM 798 O O . GLN A 1 102 ? -8.079 5.437 -17.643 1.00 78.25 102 GLN A O 1
ATOM 803 N N . VAL A 1 103 ? -6.661 3.693 -17.449 1.00 83.12 103 VAL A N 1
ATOM 804 C CA . VAL A 1 103 ? -6.813 3.527 -16.004 1.00 83.12 103 VAL A CA 1
ATOM 805 C C . VAL A 1 103 ? -5.717 4.326 -15.324 1.00 83.12 103 VAL A C 1
ATOM 807 O O . VAL A 1 103 ? -4.539 4.097 -15.585 1.00 83.12 103 VAL A O 1
ATOM 810 N N . GLU A 1 104 ? -6.114 5.252 -14.469 1.00 89.06 104 GLU A N 1
ATOM 811 C CA . GLU A 1 104 ? -5.240 6.054 -13.628 1.00 89.06 104 GLU A CA 1
ATOM 812 C C . GLU A 1 104 ? -5.171 5.429 -12.230 1.00 89.06 104 GLU A C 1
ATOM 814 O O . GLU A 1 104 ? -6.144 4.829 -11.761 1.00 89.06 104 GLU A O 1
ATOM 819 N N . ALA A 1 105 ? -4.032 5.569 -11.556 1.00 92.00 105 ALA A N 1
ATOM 820 C CA . ALA A 1 105 ? -3.862 5.107 -10.186 1.00 92.00 105 ALA A CA 1
ATOM 821 C C . ALA A 1 105 ? -3.182 6.171 -9.325 1.00 92.00 105 ALA A C 1
ATOM 823 O O . ALA A 1 105 ? -2.138 6.719 -9.690 1.00 92.00 105 ALA A O 1
ATOM 824 N N . GLU A 1 106 ? -3.755 6.415 -8.150 1.00 92.50 106 GLU A N 1
ATOM 825 C CA . GLU A 1 106 ? -3.151 7.227 -7.100 1.00 92.50 106 GLU A CA 1
ATOM 826 C C . GLU A 1 106 ? -2.905 6.353 -5.870 1.00 92.50 106 GLU A C 1
ATOM 828 O O . GLU A 1 106 ? -3.833 5.735 -5.342 1.00 92.50 106 GLU A O 1
ATOM 833 N N . ALA A 1 107 ? -1.651 6.293 -5.426 1.00 94.00 107 ALA A N 1
ATOM 834 C CA . ALA A 1 107 ? -1.229 5.495 -4.284 1.00 94.00 107 ALA A CA 1
ATOM 835 C C . ALA A 1 107 ? -0.463 6.333 -3.259 1.00 94.00 107 ALA A C 1
ATOM 837 O O . ALA A 1 107 ? 0.410 7.129 -3.617 1.00 94.00 107 ALA A O 1
ATOM 838 N N . SER A 1 108 ? -0.744 6.104 -1.978 1.00 93.06 108 SER A N 1
ATOM 839 C CA . SER A 1 108 ? 0.108 6.568 -0.881 1.00 93.06 108 SER A CA 1
ATOM 840 C C . SER A 1 108 ? 0.951 5.413 -0.371 1.00 93.06 108 SER A C 1
ATOM 842 O O . SER A 1 108 ? 0.484 4.279 -0.278 1.00 93.06 108 SER A O 1
ATOM 844 N N . CYS A 1 109 ? 2.205 5.692 -0.043 1.00 93.62 109 CYS A N 1
ATOM 845 C CA . CYS A 1 109 ? 3.150 4.727 0.501 1.00 93.62 109 CYS A CA 1
ATOM 846 C C . CYS A 1 109 ? 3.985 5.388 1.599 1.00 93.62 109 CYS A C 1
ATOM 848 O O . CYS A 1 109 ? 4.074 6.614 1.677 1.00 93.62 109 CYS A O 1
ATOM 850 N N . ARG A 1 110 ? 4.659 4.573 2.410 1.00 92.19 110 ARG A N 1
ATOM 851 C CA . ARG A 1 110 ? 5.582 5.064 3.438 1.00 92.19 110 ARG A CA 1
ATOM 852 C C . ARG A 1 110 ? 7.012 4.673 3.128 1.00 92.19 110 ARG A C 1
ATOM 854 O O . ARG A 1 110 ? 7.284 3.548 2.705 1.00 92.19 110 ARG A O 1
ATOM 861 N N . TYR A 1 111 ? 7.912 5.612 3.370 1.00 92.31 111 TYR A N 1
ATOM 862 C CA . TYR A 1 111 ? 9.335 5.484 3.117 1.00 92.31 111 TYR A CA 1
ATOM 863 C C . TYR A 1 111 ? 10.129 5.857 4.371 1.00 92.31 111 TYR A C 1
ATOM 865 O O . TYR A 1 111 ? 9.767 6.779 5.092 1.00 92.31 111 TYR A O 1
ATOM 873 N N . ILE A 1 112 ? 11.221 5.151 4.637 1.00 91.44 112 ILE A N 1
ATOM 874 C CA . ILE A 1 112 ? 12.127 5.400 5.753 1.00 91.44 112 ILE A CA 1
ATOM 875 C C . ILE A 1 112 ? 13.376 6.061 5.182 1.00 91.44 112 ILE A C 1
ATOM 877 O O . ILE A 1 112 ? 14.234 5.393 4.596 1.00 91.44 112 ILE A O 1
ATOM 881 N N . PHE A 1 113 ? 13.520 7.372 5.370 1.00 89.50 113 PHE A N 1
ATOM 882 C CA . PHE A 1 113 ? 14.784 8.035 5.063 1.00 89.50 113 PHE A CA 1
ATOM 883 C C . PHE A 1 113 ? 15.874 7.587 6.045 1.00 89.50 113 PHE A C 1
ATOM 885 O O . PHE A 1 113 ? 15.704 7.662 7.263 1.00 89.50 113 PHE A O 1
ATOM 892 N N . ARG A 1 114 ? 17.018 7.144 5.516 1.00 88.19 114 ARG A N 1
ATOM 893 C CA . ARG A 1 114 ? 18.181 6.737 6.317 1.00 88.19 114 ARG A CA 1
ATOM 894 C C . ARG A 1 114 ? 19.405 7.527 5.879 1.00 88.19 114 ARG A C 1
ATOM 896 O O . ARG A 1 114 ? 19.878 7.369 4.753 1.00 88.19 114 ARG A O 1
ATOM 903 N N . GLU A 1 115 ? 19.942 8.364 6.761 1.00 85.69 115 GLU A N 1
ATOM 904 C CA . GLU A 1 115 ? 21.158 9.124 6.462 1.00 85.69 115 GLU A CA 1
ATOM 905 C C . GLU A 1 115 ? 22.314 8.174 6.091 1.00 85.69 115 GLU A C 1
ATOM 907 O O . GLU A 1 115 ? 22.501 7.122 6.701 1.00 85.69 115 GLU A O 1
ATOM 912 N N . GLY A 1 116 ? 23.057 8.505 5.031 1.00 83.31 116 GLY A N 1
ATOM 913 C CA . GLY A 1 116 ? 24.172 7.687 4.537 1.00 83.31 116 GLY A CA 1
ATOM 914 C C . GLY A 1 116 ? 23.789 6.400 3.790 1.00 83.31 116 GLY A C 1
ATOM 915 O O . GLY A 1 116 ? 24.685 5.716 3.301 1.00 83.31 116 GLY A O 1
ATOM 916 N N . SER A 1 117 ? 22.497 6.077 3.661 1.00 86.81 117 SER A N 1
ATOM 917 C CA . SER A 1 117 ? 22.015 4.936 2.862 1.00 86.81 117 SER A CA 1
ATOM 918 C C . SER A 1 117 ? 21.743 5.317 1.399 1.00 86.81 117 SER A C 1
ATOM 920 O O . SER A 1 117 ? 21.769 6.498 1.027 1.00 86.81 117 SER A O 1
ATOM 922 N N . GLU A 1 118 ? 21.473 4.311 0.563 1.00 85.75 118 GLU A N 1
ATOM 923 C CA . GLU A 1 118 ? 20.940 4.517 -0.785 1.00 85.75 118 GLU A CA 1
ATOM 924 C C . GLU A 1 118 ? 19.519 5.072 -0.673 1.00 85.75 118 GLU A C 1
ATOM 926 O O . GLU A 1 118 ? 18.613 4.353 -0.303 1.00 85.75 118 GLU A O 1
ATOM 931 N N . ASN A 1 119 ? 19.330 6.361 -0.943 1.00 89.25 119 ASN A N 1
ATOM 932 C CA . ASN A 1 119 ? 18.016 7.008 -0.876 1.00 89.25 119 ASN A CA 1
ATOM 933 C C . ASN A 1 119 ? 17.503 7.387 -2.266 1.00 89.25 119 ASN A C 1
ATOM 935 O O . ASN A 1 119 ? 16.702 8.312 -2.405 1.00 89.25 119 ASN A O 1
ATOM 939 N N . THR A 1 120 ? 18.040 6.755 -3.306 1.00 91.94 120 THR A N 1
ATOM 940 C CA . THR A 1 120 ? 17.634 7.001 -4.684 1.00 91.94 120 THR A CA 1
ATOM 941 C C . THR A 1 120 ? 16.601 5.972 -5.085 1.00 91.94 120 THR A C 1
ATOM 943 O O . THR A 1 120 ? 16.909 4.790 -5.179 1.00 91.94 120 THR A O 1
ATOM 946 N N . ILE A 1 121 ? 15.392 6.426 -5.369 1.00 92.38 121 ILE A N 1
ATOM 947 C CA . ILE A 1 121 ? 14.334 5.588 -5.914 1.00 92.38 121 ILE A CA 1
ATOM 948 C C . ILE A 1 121 ? 14.328 5.664 -7.438 1.00 92.38 121 ILE A C 1
ATOM 950 O O . ILE A 1 121 ? 14.567 6.722 -8.026 1.00 92.38 121 ILE A O 1
ATOM 954 N N . TYR A 1 122 ? 14.040 4.538 -8.072 1.00 93.38 122 TYR A N 1
ATOM 955 C CA . TYR A 1 122 ? 14.004 4.364 -9.516 1.00 93.38 122 TYR A CA 1
ATOM 956 C C . TYR A 1 122 ? 12.614 3.902 -9.926 1.00 93.38 122 TYR A C 1
ATOM 958 O O . TYR A 1 122 ? 12.080 2.962 -9.341 1.00 93.38 122 TYR A O 1
ATOM 966 N N . ALA A 1 123 ? 12.038 4.543 -10.937 1.00 93.12 123 ALA A N 1
ATOM 967 C CA . ALA A 1 123 ? 10.720 4.184 -11.437 1.00 93.12 123 ALA A CA 1
ATOM 968 C C . ALA A 1 123 ? 10.790 3.421 -12.758 1.00 93.12 123 ALA A C 1
ATOM 970 O O . ALA A 1 123 ? 11.556 3.791 -13.656 1.00 93.12 123 ALA A O 1
ATOM 971 N N . TYR A 1 124 ? 9.928 2.416 -12.893 1.00 93.69 124 TYR A N 1
ATOM 972 C CA . TYR A 1 124 ? 9.806 1.585 -14.087 1.00 93.69 124 TYR A CA 1
ATOM 973 C C . TYR A 1 124 ? 8.338 1.329 -14.414 1.00 93.69 124 TYR A C 1
ATOM 975 O O . TYR A 1 124 ? 7.508 1.178 -13.516 1.00 93.69 124 TYR A O 1
ATOM 983 N N . TYR A 1 125 ? 8.028 1.222 -15.704 1.00 93.94 125 TYR A N 1
ATOM 984 C CA . TYR A 1 125 ? 6.740 0.689 -16.135 1.00 93.94 125 TYR A CA 1
ATOM 985 C C . TYR A 1 125 ? 6.684 -0.822 -15.940 1.00 93.94 125 TYR A C 1
ATOM 987 O O . TYR A 1 125 ? 7.669 -1.524 -16.179 1.00 93.94 125 TYR A O 1
ATOM 995 N N . LEU A 1 126 ? 5.502 -1.306 -15.570 1.00 95.12 126 LEU A N 1
ATOM 996 C CA . LEU A 1 126 ? 5.174 -2.723 -15.544 1.00 95.12 126 LEU A CA 1
ATOM 997 C C . LEU A 1 126 ? 4.479 -3.130 -16.845 1.00 95.12 126 LEU A C 1
ATOM 999 O O . LEU A 1 126 ? 3.654 -2.391 -17.390 1.00 95.12 126 LEU A O 1
ATOM 1003 N N . TYR A 1 127 ? 4.790 -4.337 -17.306 1.00 94.56 127 TYR A N 1
ATOM 1004 C CA . TYR A 1 127 ? 4.211 -4.971 -18.483 1.00 94.56 127 TYR A CA 1
ATOM 1005 C C . TYR A 1 127 ? 3.774 -6.393 -18.143 1.00 94.56 127 TYR A C 1
ATOM 1007 O O . TYR A 1 127 ? 4.441 -7.083 -17.372 1.00 94.56 127 TYR A O 1
ATOM 1015 N N . TYR A 1 128 ? 2.671 -6.830 -18.746 1.00 92.88 128 TYR A N 1
ATOM 1016 C CA . TYR A 1 128 ? 2.232 -8.218 -18.707 1.00 92.88 128 TYR A CA 1
ATOM 1017 C C . TYR A 1 128 ? 2.478 -8.859 -20.075 1.00 92.88 128 TYR A C 1
ATOM 1019 O O . TYR A 1 128 ? 1.932 -8.404 -21.081 1.00 92.88 128 TYR A O 1
ATOM 1027 N N . ASP A 1 129 ? 3.322 -9.889 -20.125 1.00 89.25 129 ASP A N 1
ATOM 1028 C CA . ASP A 1 129 ? 3.764 -10.517 -21.380 1.00 89.25 129 ASP A CA 1
ATOM 1029 C C . ASP A 1 129 ? 3.066 -11.851 -21.701 1.00 89.25 129 ASP A C 1
ATOM 1031 O O . ASP A 1 129 ? 3.450 -12.561 -22.635 1.00 89.25 129 ASP A O 1
ATOM 1035 N N . GLY A 1 130 ? 2.054 -12.218 -20.911 1.00 85.56 130 GLY A N 1
ATOM 1036 C CA . GLY A 1 130 ? 1.402 -13.528 -20.960 1.00 85.56 130 GLY A CA 1
ATOM 1037 C C . GLY A 1 130 ? 2.110 -14.616 -20.145 1.00 85.56 130 GLY A C 1
ATOM 1038 O O . GLY A 1 130 ? 1.512 -15.662 -19.896 1.00 85.56 130 GLY A O 1
ATOM 1039 N N . LYS A 1 131 ? 3.357 -14.399 -19.701 1.00 85.38 131 LYS A N 1
ATOM 1040 C CA . LYS A 1 131 ? 4.059 -15.269 -18.740 1.00 85.38 131 LYS A CA 1
ATOM 1041 C C . LYS A 1 131 ? 3.948 -14.723 -17.325 1.00 85.38 131 LYS A C 1
ATOM 1043 O O . LYS A 1 131 ? 3.749 -15.498 -16.395 1.00 85.38 131 LYS A O 1
ATOM 1048 N N . GLY A 1 132 ? 4.064 -13.409 -17.165 1.00 91.69 132 GLY A N 1
ATOM 1049 C CA . GLY A 1 132 ? 3.972 -12.757 -15.868 1.00 91.69 132 GLY A CA 1
ATOM 1050 C C . GLY A 1 132 ? 4.013 -11.238 -15.958 1.00 91.69 132 GLY A C 1
ATOM 1051 O O . GLY A 1 132 ? 4.221 -10.655 -17.021 1.00 91.69 132 GLY A O 1
ATOM 1052 N N . LEU A 1 133 ? 3.806 -10.602 -14.808 1.00 96.19 133 LEU A N 1
ATOM 1053 C CA . LEU A 1 133 ? 3.996 -9.168 -14.638 1.00 96.19 133 LEU A CA 1
ATOM 1054 C C . LEU A 1 133 ? 5.484 -8.890 -14.399 1.00 96.19 133 LEU A C 1
ATOM 1056 O O . LEU A 1 133 ? 6.093 -9.510 -13.527 1.00 96.19 133 LEU A O 1
ATOM 1060 N N . GLY A 1 134 ? 6.077 -7.968 -15.149 1.00 95.19 134 GLY A N 1
ATOM 1061 C CA . GLY A 1 134 ? 7.498 -7.660 -15.026 1.00 95.19 134 GLY A CA 1
ATOM 1062 C C . GLY A 1 134 ? 7.877 -6.276 -15.533 1.00 95.19 134 GLY A C 1
ATOM 1063 O O . GLY A 1 134 ? 7.061 -5.557 -16.109 1.00 95.19 134 GLY A O 1
ATOM 1064 N N . PHE A 1 135 ? 9.136 -5.903 -15.322 1.00 94.38 135 PHE A N 1
ATOM 1065 C CA . PHE A 1 135 ? 9.715 -4.659 -15.830 1.00 94.38 135 PHE A CA 1
ATOM 1066 C C . PHE A 1 135 ? 11.140 -4.863 -16.348 1.00 94.38 135 PHE A C 1
ATOM 1068 O O . PHE A 1 135 ? 11.808 -5.848 -16.028 1.00 94.38 135 PHE A O 1
ATOM 1075 N N . TYR A 1 136 ? 11.609 -3.899 -17.139 1.00 91.88 136 TYR A N 1
ATOM 1076 C CA . TYR A 1 136 ? 12.954 -3.879 -17.706 1.00 91.88 136 TYR A CA 1
ATOM 1077 C C . TYR A 1 136 ? 13.851 -2.954 -16.863 1.00 91.88 136 TYR A C 1
ATOM 1079 O O . TYR A 1 136 ? 13.731 -1.733 -16.978 1.00 91.88 136 TYR A O 1
ATOM 1087 N N . PRO A 1 137 ? 14.765 -3.479 -16.025 1.00 90.19 137 PRO A N 1
ATOM 1088 C CA . PRO A 1 137 ? 15.573 -2.677 -15.100 1.00 90.19 137 PRO A CA 1
ATOM 1089 C C . PRO A 1 137 ? 16.571 -1.732 -15.791 1.00 90.19 137 PRO A C 1
ATOM 1091 O O . PRO A 1 137 ? 17.081 -0.818 -15.154 1.00 90.19 137 PRO A O 1
ATOM 1094 N N . MET A 1 138 ? 16.843 -1.921 -17.088 1.00 87.50 138 MET A N 1
ATOM 1095 C CA . MET A 1 138 ? 17.659 -1.003 -17.901 1.00 87.50 138 MET A CA 1
ATOM 1096 C C . MET A 1 138 ? 16.849 0.129 -18.553 1.00 87.50 138 MET A C 1
ATOM 1098 O O . MET A 1 138 ? 17.429 1.024 -19.163 1.00 87.50 138 MET A O 1
ATOM 1102 N N . GLU A 1 139 ? 15.520 0.120 -18.419 1.00 88.25 139 GLU A N 1
ATOM 1103 C CA . GLU A 1 139 ? 14.613 1.138 -18.963 1.00 88.25 139 GLU A CA 1
ATOM 1104 C C . GLU A 1 139 ? 14.022 2.002 -17.836 1.00 88.25 139 GLU A C 1
ATOM 1106 O O . GLU A 1 139 ? 12.808 2.088 -17.651 1.00 88.25 139 GLU A O 1
ATOM 1111 N N . THR A 1 140 ? 14.893 2.636 -17.047 1.00 89.69 140 THR A N 1
ATOM 1112 C CA . THR A 1 140 ? 14.485 3.560 -15.980 1.00 89.69 140 THR A CA 1
ATOM 1113 C C . THR A 1 140 ? 13.757 4.776 -16.557 1.00 89.69 140 THR A C 1
ATOM 1115 O O . THR A 1 140 ? 14.285 5.476 -17.421 1.00 89.69 140 THR A O 1
ATOM 1118 N N . LEU A 1 141 ? 12.574 5.082 -16.023 1.00 89.38 141 LEU A N 1
ATOM 1119 C CA . LEU A 1 141 ? 11.809 6.282 -16.381 1.00 89.38 141 LEU A CA 1
ATOM 1120 C C . LEU A 1 141 ? 12.362 7.525 -15.694 1.00 89.38 141 LEU A C 1
ATOM 1122 O O . LEU A 1 141 ? 12.485 8.592 -16.294 1.00 89.38 141 LEU A O 1
ATOM 1126 N N . MET A 1 142 ? 12.680 7.377 -14.412 1.00 89.19 142 MET A N 1
ATOM 1127 C CA . MET A 1 142 ? 13.259 8.424 -13.589 1.00 89.19 142 MET A CA 1
ATOM 1128 C C . MET A 1 142 ? 14.009 7.834 -12.404 1.00 89.19 142 MET A C 1
ATOM 1130 O O . MET A 1 142 ? 13.685 6.748 -11.926 1.00 89.19 142 MET A O 1
ATOM 1134 N N . ALA A 1 143 ? 14.978 8.601 -11.917 1.00 90.75 143 ALA A N 1
ATOM 1135 C CA . ALA A 1 143 ? 15.643 8.375 -10.647 1.00 90.75 143 ALA A CA 1
ATOM 1136 C C . ALA A 1 143 ? 15.491 9.636 -9.793 1.00 90.75 143 ALA A C 1
ATOM 1138 O O . ALA A 1 143 ? 15.649 10.752 -10.298 1.00 90.75 143 ALA A O 1
ATOM 1139 N N . HIS A 1 144 ? 15.180 9.473 -8.513 1.00 88.56 144 HIS A N 1
ATOM 1140 C CA . HIS A 1 144 ? 15.016 10.589 -7.592 1.00 88.56 144 HIS A CA 1
ATOM 1141 C C . HIS A 1 144 ? 15.643 10.277 -6.240 1.00 88.56 144 HIS A C 1
ATOM 1143 O O . HIS A 1 144 ? 15.396 9.221 -5.671 1.00 88.56 144 HIS A O 1
ATOM 1149 N N . ARG A 1 145 ? 16.437 11.208 -5.708 1.00 89.81 145 ARG A N 1
ATOM 1150 C CA . ARG A 1 145 ? 17.062 11.067 -4.392 1.00 89.81 145 ARG A CA 1
ATOM 1151 C C . ARG A 1 145 ? 16.190 11.716 -3.323 1.00 89.81 145 ARG A C 1
ATOM 1153 O O . ARG A 1 145 ? 16.039 12.932 -3.327 1.00 89.81 145 ARG A O 1
ATOM 1160 N N . ILE A 1 146 ? 15.692 10.920 -2.386 1.00 87.06 146 ILE A N 1
ATOM 1161 C CA . ILE A 1 146 ? 14.925 11.380 -1.227 1.00 87.06 146 ILE A CA 1
ATOM 1162 C C . ILE A 1 146 ? 15.849 12.115 -0.249 1.00 87.06 146 ILE A C 1
ATOM 1164 O O . ILE A 1 146 ? 16.941 11.637 0.072 1.00 87.06 146 ILE A O 1
ATOM 1168 N N . THR A 1 147 ? 15.406 13.275 0.239 1.00 83.62 147 THR A N 1
ATOM 1169 C CA . THR A 1 147 ? 16.173 14.148 1.148 1.00 83.62 147 THR A CA 1
ATOM 1170 C C . THR A 1 147 ? 15.561 14.291 2.547 1.00 83.62 147 THR A C 1
ATOM 1172 O O . THR A 1 147 ? 16.044 15.103 3.329 1.00 83.62 147 THR A O 1
ATOM 1175 N N . GLY A 1 148 ? 14.539 13.493 2.884 1.00 72.00 148 GLY A N 1
ATOM 1176 C CA . GLY A 1 148 ? 13.950 13.411 4.230 1.00 72.00 148 GLY A CA 1
ATOM 1177 C C . GLY A 1 148 ? 12.645 14.191 4.447 1.00 72.00 148 GLY A C 1
ATOM 1178 O O . GLY A 1 148 ? 12.057 14.074 5.519 1.00 72.00 148 GLY A O 1
ATOM 1179 N N . GLU A 1 149 ? 12.166 14.941 3.453 1.00 72.19 149 GLU A N 1
ATOM 1180 C CA . GLU A 1 149 ? 10.836 15.574 3.461 1.00 72.19 149 GLU A CA 1
ATOM 1181 C C . GLU A 1 149 ? 9.771 14.649 2.844 1.00 72.19 149 GLU A C 1
ATOM 1183 O O . GLU A 1 149 ? 10.110 13.687 2.149 1.00 72.19 149 GLU A O 1
ATOM 1188 N N . GLU A 1 150 ? 8.488 14.940 3.097 1.00 67.12 150 GLU A N 1
ATOM 1189 C CA . GLU A 1 150 ? 7.383 14.315 2.359 1.00 67.12 150 GLU A CA 1
ATOM 1190 C C . GLU A 1 150 ? 7.558 14.591 0.865 1.00 67.12 150 GLU A C 1
ATOM 1192 O O . GLU A 1 150 ? 7.823 15.721 0.444 1.00 67.12 150 GLU A O 1
ATOM 1197 N N . PHE A 1 151 ? 7.433 13.544 0.057 1.00 71.56 151 PHE A N 1
ATOM 1198 C CA . PHE A 1 151 ? 7.753 13.612 -1.353 1.00 71.56 151 PHE A CA 1
ATOM 1199 C C . PHE A 1 151 ? 6.660 12.947 -2.180 1.00 71.56 151 PHE A C 1
ATOM 1201 O O . PHE A 1 151 ? 6.400 11.756 -2.058 1.00 71.56 151 PHE A O 1
ATOM 1208 N N . SER A 1 152 ? 6.030 13.714 -3.066 1.00 70.19 152 SER A N 1
ATOM 1209 C CA . SER A 1 152 ? 5.089 13.172 -4.044 1.00 70.19 152 SER A CA 1
ATOM 1210 C C . SER A 1 152 ? 5.754 13.086 -5.409 1.00 70.19 152 SER A C 1
ATOM 1212 O O . SER A 1 152 ? 6.309 14.067 -5.911 1.00 70.19 152 SER A O 1
ATOM 1214 N N . ILE A 1 153 ? 5.665 11.912 -6.025 1.00 70.62 153 ILE A N 1
ATOM 1215 C CA . ILE A 1 153 ? 6.023 11.702 -7.416 1.00 70.62 153 ILE A CA 1
ATOM 1216 C C . ILE A 1 153 ? 4.756 11.592 -8.239 1.00 70.62 153 ILE A C 1
ATOM 1218 O O . ILE A 1 153 ? 3.926 10.702 -8.058 1.00 70.62 153 ILE A O 1
ATOM 1222 N N . ARG A 1 154 ? 4.673 12.444 -9.252 1.00 68.56 154 ARG A N 1
ATOM 1223 C CA . ARG A 1 154 ? 3.797 12.206 -10.386 1.00 68.56 154 ARG A CA 1
ATOM 1224 C C . ARG A 1 154 ? 4.641 11.694 -11.543 1.00 68.56 154 ARG A C 1
ATOM 1226 O O . ARG A 1 154 ? 5.527 12.410 -12.008 1.00 68.56 154 ARG A O 1
ATOM 1233 N N . ILE A 1 155 ? 4.370 10.478 -11.998 1.00 65.62 155 ILE A N 1
ATOM 1234 C CA . ILE A 1 155 ? 5.018 9.914 -13.181 1.00 65.62 155 ILE A CA 1
ATOM 1235 C C . ILE A 1 155 ? 3.930 9.785 -14.220 1.00 65.62 155 ILE A C 1
ATOM 1237 O O . ILE A 1 155 ? 3.089 8.918 -14.076 1.00 65.62 155 ILE A O 1
ATOM 1241 N N . ASN A 1 156 ? 3.970 10.656 -15.232 1.00 66.81 156 ASN A N 1
ATOM 1242 C CA . ASN A 1 156 ? 2.929 10.836 -16.250 1.00 66.81 156 ASN A CA 1
ATOM 1243 C C . ASN A 1 156 ? 1.546 11.245 -15.672 1.00 66.81 156 ASN A C 1
ATOM 1245 O O . ASN A 1 156 ? 1.415 11.526 -14.482 1.00 66.81 156 ASN A O 1
ATOM 1249 N N . GLU A 1 157 ? 0.536 11.426 -16.529 1.00 68.56 157 GLU A N 1
ATOM 1250 C CA . GLU A 1 157 ? -0.826 11.787 -16.086 1.00 68.56 157 GLU A CA 1
ATOM 1251 C C . GLU A 1 157 ? -1.573 10.606 -15.441 1.00 68.56 157 GLU A C 1
ATOM 1253 O O . GLU A 1 157 ? -2.528 10.818 -14.706 1.00 68.56 157 GLU A O 1
ATOM 1258 N N . GLN A 1 158 ? -1.100 9.382 -15.672 1.00 84.06 158 GLN A N 1
ATOM 1259 C CA . GLN A 1 158 ? -1.751 8.123 -15.336 1.00 84.06 158 GLN A CA 1
ATOM 1260 C C . GLN A 1 158 ? -1.384 7.589 -13.942 1.00 84.06 158 GLN A C 1
ATOM 1262 O O . GLN A 1 158 ? -2.257 7.048 -13.269 1.00 84.06 158 GLN A O 1
ATOM 1267 N N . TYR A 1 159 ? -0.133 7.719 -13.481 1.00 88.56 159 TYR A N 1
ATOM 1268 C CA . TYR A 1 159 ? 0.297 7.126 -12.206 1.00 88.56 159 TYR A CA 1
ATOM 1269 C C . TYR A 1 159 ? 0.873 8.150 -11.221 1.00 88.56 159 TYR A C 1
ATOM 1271 O O . TYR A 1 159 ? 1.847 8.863 -11.491 1.00 88.56 159 TYR A O 1
ATOM 1279 N N . ARG A 1 160 ? 0.315 8.178 -10.008 1.00 90.00 160 ARG A N 1
ATOM 1280 C CA . ARG A 1 160 ? 0.774 9.048 -8.924 1.00 90.00 160 ARG A CA 1
ATOM 1281 C C . ARG A 1 160 ? 1.103 8.255 -7.671 1.00 90.00 160 ARG A C 1
ATOM 1283 O O . ARG A 1 160 ? 0.281 7.490 -7.182 1.00 90.00 160 ARG A O 1
ATOM 1290 N N . PHE A 1 161 ? 2.280 8.525 -7.121 1.00 92.06 161 PHE A N 1
ATOM 1291 C CA . PHE A 1 161 ? 2.734 7.990 -5.847 1.00 92.06 161 PHE A CA 1
ATOM 1292 C C . PHE A 1 161 ? 3.037 9.135 -4.884 1.00 92.06 161 PHE A C 1
ATOM 1294 O O . PHE A 1 161 ? 3.805 10.038 -5.206 1.00 92.06 161 PHE A O 1
ATOM 1301 N N . THR A 1 162 ? 2.486 9.085 -3.680 1.00 91.38 162 THR A N 1
ATOM 1302 C CA . THR A 1 162 ? 2.886 9.960 -2.573 1.00 91.38 162 THR A CA 1
ATOM 1303 C C . THR A 1 162 ? 3.663 9.140 -1.557 1.00 91.38 162 THR A C 1
ATOM 1305 O O . THR A 1 162 ? 3.170 8.119 -1.086 1.00 91.38 162 THR A O 1
ATOM 1308 N N . LEU A 1 163 ? 4.892 9.558 -1.257 1.00 90.00 163 LEU A N 1
ATOM 1309 C CA . LEU A 1 163 ? 5.784 8.909 -0.303 1.00 90.00 163 LEU A CA 1
ATOM 1310 C C . LEU A 1 163 ? 5.891 9.762 0.961 1.00 90.00 163 LEU A C 1
ATOM 1312 O O . LEU A 1 163 ? 6.458 10.857 0.958 1.00 90.00 163 LEU A O 1
ATOM 1316 N N . GLU A 1 164 ? 5.367 9.226 2.054 1.00 88.06 164 GLU A N 1
ATOM 1317 C CA . GLU A 1 164 ? 5.418 9.846 3.374 1.00 88.06 164 GLU A CA 1
ATOM 1318 C C . GLU A 1 164 ? 6.640 9.329 4.141 1.00 88.06 164 GLU A C 1
ATOM 1320 O O . GLU A 1 164 ? 6.831 8.116 4.280 1.00 88.06 164 GLU A O 1
ATOM 1325 N N . ASN A 1 165 ? 7.477 10.243 4.644 1.00 87.25 165 ASN A N 1
ATOM 1326 C CA . ASN A 1 165 ? 8.594 9.883 5.515 1.00 87.25 165 ASN A CA 1
ATOM 1327 C C . ASN A 1 165 ? 8.090 9.701 6.954 1.00 87.25 165 ASN A C 1
ATOM 1329 O O . ASN A 1 165 ? 7.945 10.673 7.693 1.00 87.25 165 ASN A O 1
ATOM 1333 N N . GLU A 1 166 ? 7.817 8.459 7.349 1.00 86.69 166 GLU A N 1
ATOM 1334 C CA . GLU A 1 166 ? 7.305 8.107 8.678 1.00 86.69 166 GLU A CA 1
ATOM 1335 C C . GLU A 1 166 ? 8.160 6.990 9.293 1.00 86.69 166 GLU A C 1
ATOM 1337 O O . GLU A 1 166 ? 8.787 6.197 8.587 1.00 86.69 166 GLU A O 1
ATOM 1342 N N . LYS A 1 167 ? 8.190 6.894 10.625 1.00 92.19 167 LYS A N 1
ATOM 1343 C CA . LYS A 1 167 ? 8.760 5.723 11.302 1.00 92.19 167 LYS A CA 1
ATOM 1344 C C . LYS A 1 167 ? 7.847 4.499 11.109 1.00 92.19 167 LYS A C 1
ATOM 1346 O O . LYS A 1 167 ? 6.628 4.659 11.096 1.00 92.19 167 LYS A O 1
ATOM 1351 N N . PRO A 1 168 ? 8.392 3.277 10.999 1.00 95.50 168 PRO A N 1
ATOM 1352 C CA . PRO A 1 168 ? 7.568 2.076 10.947 1.00 95.50 168 PRO A CA 1
ATOM 1353 C C . PRO A 1 168 ? 6.885 1.816 12.293 1.00 95.50 168 PRO A C 1
ATOM 1355 O O . PRO A 1 168 ? 7.486 1.966 13.359 1.00 95.50 168 PRO A O 1
ATOM 1358 N N . THR A 1 169 ? 5.633 1.371 12.236 1.00 97.25 169 THR A N 1
ATOM 1359 C CA . THR A 1 169 ? 4.864 0.944 13.408 1.00 97.25 169 THR A CA 1
ATOM 1360 C C . THR A 1 169 ? 5.309 -0.454 13.833 1.00 97.25 169 THR A C 1
ATOM 1362 O O . THR A 1 169 ? 5.182 -1.407 13.067 1.00 97.25 169 THR A O 1
ATOM 1365 N N . SER A 1 170 ? 5.794 -0.593 15.068 1.00 97.69 170 SER A N 1
ATOM 1366 C CA . SER A 1 170 ? 6.113 -1.895 15.676 1.00 97.69 170 SER A CA 1
ATOM 1367 C C . SER A 1 170 ? 4.903 -2.499 16.390 1.00 97.69 170 SER A C 1
ATOM 1369 O O . SER A 1 170 ? 4.679 -3.711 16.356 1.00 97.69 170 SER A O 1
ATOM 1371 N N . PHE A 1 171 ? 4.098 -1.654 17.030 1.00 98.25 171 PHE A N 1
ATOM 1372 C CA . PHE A 1 171 ? 2.814 -2.029 17.608 1.00 98.25 171 PHE A CA 1
ATOM 1373 C C . PHE A 1 171 ? 1.895 -0.812 17.669 1.00 98.25 171 PHE A C 1
ATOM 1375 O O . PHE A 1 171 ? 2.348 0.332 17.653 1.00 98.25 171 PHE A O 1
ATOM 1382 N N . PHE A 1 172 ? 0.598 -1.057 17.774 1.00 98.31 172 PHE A N 1
ATOM 1383 C CA . PHE A 1 172 ? -0.381 -0.015 18.034 1.00 98.31 172 PHE A CA 1
ATOM 1384 C C . PHE A 1 172 ? -1.387 -0.479 19.080 1.00 98.31 172 PHE A C 1
ATOM 1386 O O . PHE A 1 172 ? -1.639 -1.675 19.242 1.00 98.31 172 PHE A O 1
ATOM 1393 N N . THR A 1 173 ? -1.936 0.474 19.821 1.00 98.38 173 THR A N 1
ATOM 1394 C CA . THR A 1 173 ? -3.010 0.219 20.779 1.00 98.38 173 THR A CA 1
ATOM 1395 C C . THR A 1 173 ? -4.348 0.574 20.156 1.00 98.38 173 THR A C 1
ATOM 1397 O O . THR A 1 173 ? -4.422 1.483 19.335 1.00 98.38 173 THR A O 1
ATOM 1400 N N . ILE A 1 174 ? -5.399 -0.145 20.537 1.00 98.25 174 ILE A N 1
ATOM 1401 C CA . ILE A 1 174 ? -6.779 0.104 20.122 1.00 98.25 174 ILE A CA 1
ATOM 1402 C C . ILE A 1 174 ? -7.599 0.296 21.394 1.00 98.25 174 ILE A C 1
ATOM 1404 O O . ILE A 1 174 ? -7.745 -0.644 22.173 1.00 98.25 174 ILE A O 1
ATOM 1408 N N . CYS A 1 175 ? -8.138 1.492 21.601 1.00 98.12 175 CYS A N 1
ATOM 1409 C CA . CYS A 1 175 ? -9.039 1.808 22.705 1.00 98.12 175 CYS A CA 1
ATOM 1410 C C . CYS A 1 175 ? -10.446 2.065 22.151 1.00 98.12 175 CYS A C 1
ATOM 1412 O O . CYS A 1 175 ? -10.665 3.034 21.423 1.00 98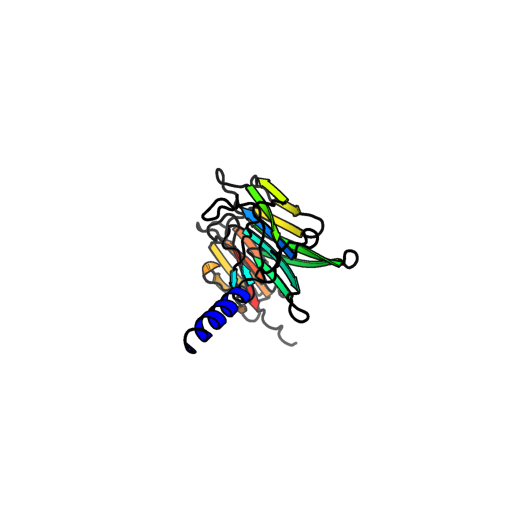.12 175 CYS A O 1
ATOM 1414 N N . CYS A 1 176 ? -11.392 1.183 22.473 1.00 97.94 176 CYS A N 1
ATOM 1415 C CA . CYS A 1 176 ? -12.798 1.292 22.083 1.00 97.94 176 CYS A CA 1
ATOM 1416 C C . CYS A 1 176 ? -13.562 2.026 23.184 1.00 97.94 176 CYS A C 1
ATOM 1418 O O . CYS A 1 176 ? -13.450 1.654 24.354 1.00 97.94 176 CYS A O 1
ATOM 1420 N N . ARG A 1 177 ? -14.349 3.041 22.826 1.00 97.12 177 ARG A N 1
ATOM 1421 C CA . ARG A 1 177 ? -15.065 3.885 23.785 1.00 97.12 177 ARG A CA 1
ATOM 1422 C C . ARG A 1 177 ? -16.534 4.084 23.432 1.00 97.12 177 ARG A C 1
ATOM 1424 O O . ARG A 1 177 ? -16.922 3.964 22.268 1.00 97.12 177 ARG A O 1
ATOM 1431 N N . LYS A 1 178 ? -17.307 4.425 24.463 1.00 96.00 178 LYS A N 1
ATOM 1432 C CA . LYS A 1 178 ? -18.654 4.995 24.390 1.00 96.00 178 LYS A CA 1
ATOM 1433 C C . LYS A 1 178 ? -18.659 6.320 25.144 1.00 96.00 178 LYS A C 1
ATOM 1435 O O . LYS A 1 178 ? -18.675 6.345 26.376 1.00 96.00 178 LYS A O 1
ATOM 1440 N N . GLY A 1 179 ? -18.583 7.432 24.424 1.00 91.56 179 GLY A N 1
ATOM 1441 C CA . GLY A 1 179 ? -18.266 8.722 25.037 1.00 91.56 179 GLY A CA 1
ATOM 1442 C C . GLY A 1 179 ? -16.915 8.672 25.766 1.00 91.56 179 GLY A C 1
ATOM 1443 O O . GLY A 1 179 ? -15.885 8.407 25.149 1.00 91.56 179 GLY A O 1
ATOM 1444 N N . GLU A 1 180 ? -16.912 8.923 27.078 1.00 92.06 180 GLU A N 1
ATOM 1445 C CA . GLU A 1 180 ? -15.699 8.877 27.915 1.00 92.06 180 GLU A CA 1
ATOM 1446 C C . GLU A 1 180 ? -15.408 7.485 28.509 1.00 92.06 180 GLU A C 1
ATOM 1448 O O . GLU A 1 180 ? -14.327 7.264 29.053 1.00 92.06 180 GLU A O 1
ATOM 1453 N N . GLU A 1 181 ? -16.348 6.540 28.413 1.00 95.75 181 GLU A N 1
ATOM 1454 C CA . GLU A 1 181 ? -16.192 5.186 28.952 1.00 95.75 181 GLU A CA 1
ATOM 1455 C C . GLU A 1 181 ? -15.304 4.334 28.036 1.00 95.75 181 GLU A C 1
ATOM 1457 O O . GLU A 1 181 ? -15.577 4.208 26.843 1.00 95.75 181 GLU A O 1
ATOM 1462 N N . GLU A 1 182 ? -14.259 3.717 28.595 1.00 97.56 182 GLU A N 1
ATOM 1463 C CA . GLU A 1 182 ? -13.469 2.693 27.908 1.00 97.56 182 GLU A CA 1
ATOM 1464 C C . GLU A 1 182 ? -14.182 1.339 27.982 1.00 97.56 182 GLU A C 1
ATOM 1466 O O . GLU A 1 182 ? -14.394 0.795 29.064 1.00 97.56 182 GLU A O 1
ATOM 1471 N N . LEU A 1 183 ? -14.526 0.790 26.817 1.00 97.50 183 LEU A N 1
ATOM 1472 C CA . LEU A 1 183 ? -15.176 -0.515 26.688 1.00 97.50 183 LEU A CA 1
ATOM 1473 C C . LEU A 1 183 ? -14.163 -1.648 26.514 1.00 97.50 183 LEU A C 1
ATOM 1475 O O . LEU A 1 183 ? -14.378 -2.759 26.996 1.00 97.50 183 LEU A O 1
ATOM 1479 N N . ALA A 1 184 ? -13.079 -1.388 25.782 1.00 97.19 184 ALA A N 1
ATOM 1480 C CA . ALA A 1 184 ? -12.022 -2.360 25.540 1.00 97.19 184 ALA A CA 1
ATOM 1481 C C . ALA A 1 184 ? -10.701 -1.678 25.186 1.00 97.19 184 ALA A C 1
ATOM 1483 O O . ALA A 1 184 ? -10.681 -0.626 24.546 1.00 97.19 184 ALA A O 1
ATOM 1484 N N . PHE A 1 185 ? -9.604 -2.348 25.528 1.00 97.75 185 PHE A N 1
ATOM 1485 C CA . PHE A 1 185 ? -8.252 -1.951 25.173 1.00 97.75 185 PHE A CA 1
ATOM 1486 C C . PHE A 1 185 ? -7.462 -3.167 24.687 1.00 97.75 185 PHE A C 1
ATOM 1488 O O . PHE A 1 185 ? -7.510 -4.234 25.303 1.00 97.75 185 PHE A O 1
ATOM 1495 N N . GLY A 1 186 ? -6.719 -3.007 23.598 1.00 96.81 186 GLY A N 1
ATOM 1496 C CA . GLY A 1 186 ? -5.864 -4.051 23.045 1.00 96.81 186 GLY A CA 1
ATOM 1497 C C . GLY A 1 186 ? -4.573 -3.492 22.467 1.00 96.81 186 GLY A C 1
ATOM 1498 O O . GLY A 1 186 ? -4.496 -2.317 22.117 1.00 96.81 186 GLY A O 1
ATOM 1499 N N . THR A 1 187 ? -3.574 -4.360 22.341 1.00 97.75 187 THR A N 1
ATOM 1500 C CA . THR A 1 187 ? -2.320 -4.081 21.636 1.00 97.75 187 THR A CA 1
ATOM 1501 C C . THR A 1 187 ? -2.197 -5.056 20.480 1.00 97.75 187 THR A C 1
ATOM 1503 O O . THR A 1 187 ? -2.388 -6.256 20.670 1.00 97.75 187 THR A O 1
ATOM 1506 N N . VAL A 1 188 ? -1.862 -4.546 19.299 1.00 97.38 188 VAL A N 1
ATOM 1507 C CA . VAL A 1 188 ? -1.730 -5.331 18.071 1.00 97.38 188 VAL A CA 1
ATOM 1508 C C . VAL A 1 188 ? -0.376 -5.049 17.429 1.00 97.38 188 VAL A C 1
ATOM 1510 O O . VAL A 1 188 ? 0.110 -3.915 17.441 1.00 97.38 188 VAL A O 1
ATOM 1513 N N . ARG A 1 189 ? 0.241 -6.091 16.867 1.00 96.94 189 ARG A N 1
ATOM 1514 C CA . ARG A 1 189 ? 1.489 -6.005 16.105 1.00 96.94 189 ARG A CA 1
ATOM 1515 C C . ARG A 1 189 ? 1.210 -6.276 14.627 1.00 96.94 189 ARG A C 1
ATOM 1517 O O . ARG A 1 189 ? 0.640 -7.323 14.329 1.00 96.94 189 ARG A O 1
ATOM 1524 N N . PRO A 1 190 ? 1.645 -5.407 13.695 1.00 95.88 190 PRO A N 1
ATOM 1525 C CA . PRO A 1 190 ? 1.468 -5.653 12.262 1.00 95.88 190 PRO A CA 1
ATOM 1526 C C . PRO A 1 190 ? 2.043 -6.996 11.781 1.00 95.88 190 PRO A C 1
ATOM 1528 O O . PRO A 1 190 ? 1.481 -7.634 10.895 1.00 95.88 190 PRO A O 1
ATOM 1531 N N . GLU A 1 191 ? 3.137 -7.473 12.377 1.00 91.88 191 GLU A N 1
ATOM 1532 C CA . GLU A 1 191 ? 3.751 -8.765 12.031 1.00 91.88 191 GLU A CA 1
ATOM 1533 C C . GLU A 1 191 ? 2.821 -9.962 12.280 1.00 91.88 191 GLU A C 1
ATOM 1535 O O . GLU A 1 191 ? 2.860 -10.930 11.526 1.00 91.88 191 GLU A O 1
ATOM 1540 N N . GLU A 1 192 ? 1.945 -9.867 13.282 1.00 92.25 192 GLU A N 1
ATOM 1541 C CA . GLU A 1 192 ? 1.010 -10.923 13.695 1.00 92.25 192 GLU A CA 1
ATOM 1542 C C . GLU A 1 192 ? -0.339 -10.839 12.960 1.00 92.25 192 GLU A C 1
ATOM 1544 O O . GLU A 1 192 ? -1.216 -11.679 13.160 1.00 92.25 192 GLU A O 1
ATOM 1549 N N . MET A 1 193 ? -0.527 -9.814 12.124 1.00 94.00 193 MET A N 1
ATOM 1550 C CA . MET A 1 193 ? -1.755 -9.597 11.367 1.00 94.00 193 MET A CA 1
ATOM 1551 C C . MET A 1 193 ? -1.684 -10.245 9.987 1.00 94.00 193 MET A C 1
ATOM 1553 O O . MET A 1 193 ? -0.688 -10.105 9.282 1.00 94.00 193 MET A O 1
ATOM 1557 N N . ASP A 1 194 ? -2.786 -10.834 9.543 1.00 92.56 194 ASP A N 1
ATOM 1558 C CA . ASP A 1 194 ? -3.052 -10.965 8.114 1.00 92.56 194 ASP A CA 1
ATOM 1559 C C . ASP A 1 194 ? -3.559 -9.622 7.574 1.00 92.56 194 ASP A C 1
ATOM 1561 O O . ASP A 1 194 ? -4.193 -8.844 8.300 1.00 92.56 194 ASP A O 1
ATOM 1565 N N . ASP A 1 195 ? -3.289 -9.331 6.302 1.00 91.12 195 ASP A N 1
ATOM 1566 C CA . ASP A 1 195 ? -3.878 -8.150 5.675 1.00 91.12 195 ASP A CA 1
ATOM 1567 C C . ASP A 1 195 ? -5.410 -8.289 5.620 1.00 91.12 195 ASP A C 1
ATOM 1569 O O . ASP A 1 195 ? -5.953 -9.373 5.394 1.00 91.12 195 ASP A O 1
ATOM 1573 N N . TYR A 1 196 ? -6.118 -7.194 5.883 1.00 92.25 196 TYR A N 1
ATOM 1574 C CA . TYR A 1 196 ? -7.572 -7.142 6.085 1.00 92.25 196 TYR A CA 1
ATOM 1575 C C . TYR A 1 196 ? -8.118 -8.011 7.235 1.00 92.25 196 TYR A C 1
ATOM 1577 O O . TYR A 1 196 ? -9.312 -8.349 7.238 1.00 92.25 196 TYR A O 1
ATOM 1585 N N . MET A 1 197 ? -7.300 -8.330 8.248 1.00 95.19 197 MET A N 1
ATOM 1586 C CA . MET A 1 197 ? -7.762 -8.990 9.475 1.00 95.19 197 MET A CA 1
ATOM 1587 C C . MET A 1 197 ? -8.960 -8.241 10.079 1.00 95.19 197 MET A C 1
ATOM 1589 O O . MET A 1 197 ? -8.932 -7.023 10.263 1.00 95.19 197 MET A O 1
ATOM 1593 N N . LYS A 1 198 ? -10.029 -8.974 10.410 1.00 96.25 198 LYS A N 1
ATOM 1594 C CA . LYS A 1 198 ? -11.229 -8.406 11.037 1.00 96.25 198 LYS A CA 1
ATOM 1595 C C . LYS A 1 198 ? -11.031 -8.243 12.543 1.00 96.25 198 LYS A C 1
ATOM 1597 O O . LYS A 1 198 ? -10.668 -9.203 13.216 1.00 96.25 198 LYS A O 1
ATOM 1602 N N . TYR A 1 199 ? -11.368 -7.069 13.066 1.00 95.44 199 TYR A N 1
ATOM 1603 C CA . TYR A 1 199 ? -11.345 -6.753 14.491 1.00 95.44 199 TYR A CA 1
ATOM 1604 C C . TYR A 1 199 ? -12.757 -6.379 14.975 1.00 95.44 199 TYR A C 1
ATOM 1606 O O . TYR A 1 199 ? -13.256 -5.307 14.614 1.00 95.44 199 TYR A O 1
ATOM 1614 N N . PRO A 1 200 ? -13.441 -7.253 15.739 1.00 96.19 200 PRO A N 1
ATOM 1615 C CA . PRO A 1 200 ? -14.775 -6.967 16.257 1.00 96.19 200 PRO A CA 1
ATOM 1616 C C . PRO A 1 200 ? -14.729 -5.908 17.358 1.00 96.19 200 PRO A C 1
ATOM 1618 O O . PRO A 1 200 ? -13.967 -6.033 18.316 1.00 96.19 200 PRO A O 1
ATOM 1621 N N . LEU A 1 201 ? -15.561 -4.875 17.227 1.00 96.44 201 LEU A N 1
ATOM 1622 C CA . LEU A 1 201 ? -15.701 -3.828 18.237 1.00 96.44 201 LEU A CA 1
ATOM 1623 C C . LEU A 1 201 ? -16.805 -4.195 19.248 1.00 96.44 201 LEU A C 1
ATOM 1625 O O . LEU A 1 201 ? -17.829 -4.751 18.842 1.00 96.44 201 LEU A O 1
ATOM 1629 N N . PRO A 1 202 ? -16.635 -3.893 20.552 1.00 96.44 202 PRO A N 1
ATOM 1630 C CA . PRO A 1 202 ? -17.675 -4.116 21.556 1.00 96.44 202 PRO A CA 1
ATOM 1631 C C . PRO A 1 202 ? -18.982 -3.382 21.230 1.00 96.44 202 PRO A C 1
ATOM 1633 O O . PRO A 1 202 ? -18.968 -2.288 20.656 1.00 96.44 202 PRO A O 1
ATOM 1636 N N . GLU A 1 203 ? -20.111 -3.950 21.653 1.00 94.88 203 GLU A N 1
ATOM 1637 C CA . GLU A 1 203 ? -21.418 -3.300 21.535 1.00 94.88 203 GLU A CA 1
ATOM 1638 C C . GLU A 1 203 ? -21.418 -1.924 22.222 1.00 94.88 203 GLU A C 1
ATOM 1640 O O . GLU A 1 203 ? -20.871 -1.750 23.310 1.00 94.88 203 GLU A O 1
ATOM 1645 N N . GLY A 1 204 ? -22.023 -0.931 21.569 1.00 93.38 204 GLY A N 1
ATOM 1646 C CA . GLY A 1 204 ? -22.072 0.443 22.068 1.00 93.38 204 GLY A CA 1
ATOM 1647 C C . GLY A 1 204 ? -20.829 1.291 21.780 1.00 93.38 204 GLY A C 1
ATOM 1648 O O . GLY A 1 204 ? -20.834 2.458 22.164 1.00 93.38 204 GLY A O 1
ATOM 1649 N N . THR A 1 205 ? -19.806 0.755 21.100 1.00 96.44 205 THR A N 1
ATOM 1650 C CA . THR A 1 205 ? -18.640 1.542 20.660 1.00 96.44 205 THR A CA 1
ATOM 1651 C C . THR A 1 205 ? -19.064 2.650 19.690 1.00 96.44 205 THR A C 1
ATOM 1653 O O . THR A 1 205 ? -19.605 2.365 18.622 1.00 96.44 205 THR A O 1
ATOM 1656 N N . ASP A 1 206 ? -18.773 3.906 20.031 1.00 95.44 206 ASP A N 1
ATOM 1657 C CA . ASP A 1 206 ? -19.012 5.096 19.196 1.00 95.44 206 ASP A CA 1
ATOM 1658 C C . ASP A 1 206 ? -17.714 5.817 18.788 1.00 95.44 206 ASP A C 1
ATOM 1660 O O . ASP A 1 206 ? -17.727 6.768 17.997 1.00 95.44 206 ASP A O 1
ATOM 1664 N N . ASN A 1 207 ? -16.582 5.356 19.320 1.00 96.75 207 ASN A N 1
ATOM 1665 C CA . ASN A 1 207 ? -15.268 5.908 19.062 1.00 96.75 207 ASN A CA 1
ATOM 1666 C C . ASN A 1 207 ? -14.183 4.846 19.239 1.00 96.75 207 ASN A C 1
ATOM 1668 O O . ASN A 1 207 ? -14.170 4.124 20.235 1.00 96.75 207 ASN A O 1
ATOM 1672 N N . VAL A 1 208 ? -13.216 4.817 18.327 1.00 98.12 208 VAL A N 1
ATOM 1673 C CA . VAL A 1 208 ? -11.993 4.025 18.473 1.00 98.12 208 VAL A CA 1
ATOM 1674 C C . VAL A 1 208 ? -10.790 4.956 18.375 1.00 98.12 208 VAL A C 1
ATOM 1676 O O . VAL A 1 208 ? -10.650 5.689 17.401 1.00 98.12 208 VAL A O 1
ATOM 1679 N N . GLU A 1 209 ? -9.919 4.934 19.380 1.00 98.12 209 GLU A N 1
ATOM 1680 C CA . GLU A 1 209 ? -8.623 5.613 19.341 1.00 98.12 209 GLU A CA 1
ATOM 1681 C C . GLU A 1 209 ? -7.526 4.583 19.074 1.00 98.12 209 GLU A C 1
ATOM 1683 O O . GLU A 1 209 ? -7.384 3.612 19.821 1.00 98.12 209 GLU A O 1
ATOM 1688 N N . ILE A 1 210 ? -6.747 4.814 18.020 1.00 98.31 210 ILE A N 1
ATOM 1689 C CA . ILE A 1 210 ? -5.569 4.022 17.685 1.00 98.31 210 ILE A CA 1
ATOM 1690 C C . ILE A 1 210 ? -4.323 4.876 17.872 1.00 98.31 210 ILE A C 1
ATOM 1692 O O . ILE A 1 210 ? -4.216 5.945 17.273 1.00 98.31 210 ILE A O 1
ATOM 1696 N N . ASN A 1 211 ? -3.371 4.398 18.673 1.00 98.31 211 ASN A N 1
ATOM 1697 C CA . ASN A 1 211 ? -2.066 5.038 18.838 1.00 98.31 211 ASN A CA 1
ATOM 1698 C C . ASN A 1 211 ? -0.970 4.089 18.349 1.00 98.31 211 ASN A C 1
ATOM 1700 O O . ASN A 1 211 ? -0.887 2.959 18.828 1.00 98.31 211 ASN A O 1
ATOM 1704 N N . ALA A 1 212 ? -0.143 4.543 17.411 1.00 98.00 212 ALA A N 1
ATOM 1705 C CA . ALA A 1 212 ? 0.940 3.763 16.821 1.00 98.00 212 ALA A CA 1
ATOM 1706 C C . ALA A 1 212 ? 2.280 4.099 17.486 1.00 98.00 212 ALA A C 1
ATOM 1708 O O . ALA A 1 212 ? 2.551 5.265 17.789 1.00 98.00 212 ALA A O 1
ATOM 1709 N N . PHE A 1 213 ? 3.118 3.085 17.688 1.00 98.31 213 PHE A N 1
ATOM 1710 C CA . PHE A 1 213 ? 4.404 3.201 18.366 1.00 98.31 213 PHE A CA 1
ATOM 1711 C C . PHE A 1 213 ? 5.514 2.502 17.581 1.00 98.31 213 PHE A C 1
ATOM 1713 O O . PHE A 1 213 ? 5.288 1.472 16.935 1.00 98.31 213 PHE A O 1
ATOM 1720 N N . ASP A 1 214 ? 6.723 3.055 17.649 1.00 96.94 214 ASP A N 1
ATOM 1721 C CA . ASP A 1 214 ? 7.912 2.448 17.052 1.00 96.94 214 ASP A CA 1
ATOM 1722 C C . ASP A 1 214 ? 8.487 1.322 17.934 1.00 96.94 214 ASP A C 1
ATOM 1724 O O . ASP A 1 214 ? 7.956 0.984 18.995 1.00 96.94 214 ASP A O 1
ATOM 1728 N N . VAL A 1 215 ? 9.580 0.703 17.482 1.00 95.75 215 VAL A N 1
ATOM 1729 C CA . VAL A 1 215 ? 10.234 -0.415 18.187 1.00 95.75 215 VAL A CA 1
ATOM 1730 C C . VAL A 1 215 ? 10.761 -0.040 19.580 1.00 95.75 215 VAL A C 1
ATOM 1732 O O . VAL A 1 215 ? 10.876 -0.907 20.445 1.00 95.75 215 VAL A O 1
ATOM 1735 N N . ASN A 1 216 ? 11.037 1.243 19.827 1.00 96.88 216 ASN A N 1
ATOM 1736 C CA . ASN A 1 216 ? 11.479 1.749 21.126 1.00 96.88 216 ASN A CA 1
ATOM 1737 C C . ASN A 1 216 ? 10.297 2.146 22.028 1.00 96.88 216 ASN A C 1
ATOM 1739 O O . ASN A 1 216 ? 10.508 2.583 23.160 1.00 96.88 216 ASN A O 1
ATOM 1743 N N . GLY A 1 217 ? 9.059 1.996 21.546 1.00 96.81 217 GLY A N 1
ATOM 1744 C CA . GLY A 1 217 ? 7.855 2.448 22.233 1.00 96.81 217 GLY A CA 1
ATOM 1745 C C . GLY A 1 217 ? 7.628 3.956 22.129 1.00 96.81 217 GLY A C 1
ATOM 1746 O O . GLY A 1 217 ? 6.833 4.497 22.898 1.00 96.81 217 GLY A O 1
ATOM 1747 N N . GLU A 1 218 ? 8.304 4.649 21.209 1.00 97.50 218 GLU A N 1
ATOM 1748 C CA . GLU A 1 218 ? 8.041 6.064 20.966 1.00 97.50 218 GLU A CA 1
ATOM 1749 C C . GLU A 1 218 ? 6.756 6.225 20.156 1.00 97.50 218 GLU A C 1
ATOM 1751 O O . GLU A 1 218 ? 6.494 5.484 19.210 1.00 97.50 218 GLU A O 1
ATOM 1756 N N . PHE A 1 219 ? 5.948 7.211 20.533 1.00 97.06 219 PHE A N 1
ATOM 1757 C CA . PHE A 1 219 ? 4.709 7.534 19.840 1.00 97.06 219 PHE A CA 1
ATOM 1758 C C . PHE A 1 219 ? 4.989 8.037 18.416 1.00 97.06 219 PHE A C 1
ATOM 1760 O O . PHE A 1 219 ? 5.805 8.939 18.223 1.00 97.06 219 PHE A O 1
ATOM 1767 N N . ILE A 1 220 ? 4.280 7.475 17.437 1.00 95.12 220 ILE A N 1
ATOM 1768 C CA . ILE A 1 220 ? 4.342 7.869 16.024 1.00 95.12 220 ILE A CA 1
ATOM 1769 C C . ILE A 1 220 ? 3.126 8.727 15.678 1.00 95.12 220 ILE A C 1
ATOM 1771 O O . ILE A 1 220 ? 3.268 9.862 15.231 1.00 95.12 220 ILE A O 1
ATOM 1775 N N . SER A 1 221 ? 1.922 8.185 15.874 1.00 95.38 221 SER A N 1
ATOM 1776 C CA . SER A 1 221 ? 0.684 8.830 15.440 1.00 95.38 221 SER A CA 1
ATOM 1777 C C . SER A 1 221 ? -0.525 8.393 16.261 1.00 95.38 221 SER A C 1
ATOM 1779 O O . SER A 1 221 ? -0.533 7.336 16.897 1.00 95.38 221 SER A O 1
ATOM 1781 N N . ARG A 1 222 ? -1.566 9.229 16.229 1.00 96.75 222 ARG A N 1
ATOM 1782 C CA . ARG A 1 222 ? -2.893 8.952 16.782 1.00 96.75 222 ARG A CA 1
ATOM 1783 C C . ARG A 1 222 ? -3.921 9.073 15.671 1.00 96.75 222 ARG A C 1
ATOM 1785 O O . ARG A 1 222 ? -3.886 10.036 14.906 1.00 96.75 222 ARG A O 1
ATOM 1792 N N . LYS A 1 223 ? -4.875 8.148 15.638 1.00 96.88 223 LYS A N 1
ATOM 1793 C CA . LYS A 1 223 ? -6.058 8.230 14.787 1.00 96.88 223 LYS A CA 1
ATOM 1794 C C . LYS A 1 223 ? -7.315 7.981 15.607 1.00 96.88 223 LYS A C 1
ATOM 1796 O O . LYS A 1 223 ? -7.383 7.020 16.365 1.00 96.88 223 LYS A O 1
ATOM 1801 N N . GLU A 1 224 ? -8.296 8.853 15.441 1.00 97.00 224 GLU A N 1
ATOM 1802 C CA . GLU A 1 224 ? -9.642 8.668 15.976 1.00 97.00 224 GLU A CA 1
ATOM 1803 C C . GLU A 1 224 ? -10.552 8.225 14.835 1.00 97.00 224 GLU A C 1
ATOM 1805 O O . GLU A 1 224 ? -10.524 8.813 13.754 1.00 97.00 224 GLU A O 1
ATOM 1810 N N . LEU A 1 225 ? -11.313 7.162 15.070 1.00 97.06 225 LEU A N 1
ATOM 1811 C CA . LEU A 1 225 ? -12.184 6.529 14.088 1.00 97.06 225 LEU A CA 1
ATOM 1812 C C . LEU A 1 225 ? -13.607 6.500 14.643 1.00 97.06 225 LEU A C 1
ATOM 1814 O O . LEU A 1 225 ? -13.825 6.206 15.826 1.00 97.06 225 LEU A O 1
ATOM 1818 N N . LYS A 1 226 ? -14.573 6.824 13.787 1.00 95.50 226 LYS A N 1
ATOM 1819 C CA . LYS A 1 226 ? -16.004 6.893 14.096 1.00 95.50 226 LYS A CA 1
ATOM 1820 C C . LYS A 1 226 ? -16.778 5.837 13.303 1.00 95.50 226 LYS A C 1
ATOM 1822 O O . LYS A 1 226 ? -16.253 5.306 12.323 1.00 95.50 226 LYS A O 1
ATOM 1827 N N . PRO A 1 227 ? -18.036 5.538 13.679 1.00 93.75 227 PRO A N 1
ATOM 1828 C CA . PRO A 1 227 ? -18.897 4.690 12.863 1.00 93.75 227 PRO A CA 1
ATOM 1829 C C . PRO A 1 227 ? -18.910 5.161 11.401 1.00 93.75 227 PRO A C 1
ATOM 1831 O O . PRO A 1 227 ? -19.246 6.310 11.118 1.00 93.75 227 PRO A O 1
ATOM 1834 N N . GLY A 1 228 ? -18.510 4.276 10.485 1.00 88.56 228 GLY A N 1
ATOM 1835 C CA . GLY A 1 228 ? -18.266 4.593 9.070 1.00 88.56 228 GLY A CA 1
ATOM 1836 C C . GLY A 1 228 ? -16.798 4.468 8.648 1.00 88.56 228 GLY A C 1
ATOM 1837 O O . GLY A 1 228 ? -16.526 4.203 7.478 1.00 88.56 228 GLY A O 1
ATOM 1838 N N . ASP A 1 229 ? -15.860 4.554 9.591 1.00 94.25 229 ASP A N 1
ATOM 1839 C CA . ASP A 1 229 ? -14.441 4.294 9.358 1.00 94.25 229 ASP A CA 1
ATOM 1840 C C . ASP A 1 229 ? -14.144 2.801 9.542 1.00 94.25 229 ASP A C 1
ATOM 1842 O O . ASP A 1 229 ? -13.965 2.300 10.653 1.00 94.25 229 ASP A O 1
ATOM 1846 N N . TYR A 1 230 ? -14.125 2.048 8.445 1.00 93.69 230 TYR A N 1
ATOM 1847 C CA . TYR A 1 230 ? -14.045 0.583 8.503 1.00 93.69 230 TYR A CA 1
ATOM 1848 C C . TYR A 1 230 ? -12.627 0.018 8.543 1.00 93.69 230 TYR A C 1
ATOM 1850 O O . TYR A 1 230 ? -12.474 -1.200 8.656 1.00 93.69 230 TYR A O 1
ATOM 1858 N N . SER A 1 231 ? -11.592 0.848 8.425 1.00 94.62 231 SER A N 1
ATOM 1859 C CA . SER A 1 231 ? -10.220 0.353 8.389 1.00 94.62 231 SER A CA 1
ATOM 1860 C C . SER A 1 231 ? -9.187 1.297 8.992 1.00 94.62 231 SER A C 1
ATOM 1862 O O . SER A 1 231 ? -9.324 2.522 8.994 1.00 94.62 231 SER A O 1
ATOM 1864 N N . TYR A 1 232 ? -8.112 0.686 9.478 1.00 95.69 232 TYR A N 1
ATOM 1865 C CA . TYR A 1 232 ? -6.871 1.343 9.857 1.00 95.69 232 TYR A CA 1
ATOM 1866 C C . TYR A 1 232 ? -5.704 0.624 9.184 1.00 95.69 232 TYR A C 1
ATOM 1868 O O . TYR A 1 232 ? -5.580 -0.589 9.323 1.00 95.69 232 TYR A O 1
ATOM 1876 N N . THR A 1 233 ? -4.846 1.364 8.485 1.00 95.62 233 THR A N 1
ATOM 1877 C CA . THR A 1 233 ? -3.673 0.802 7.805 1.00 95.62 233 THR A CA 1
ATOM 1878 C C . THR A 1 233 ? -2.405 1.167 8.562 1.00 95.62 233 THR A C 1
ATOM 1880 O O . THR A 1 233 ? -2.112 2.349 8.758 1.00 95.62 233 THR A O 1
ATOM 1883 N N . ALA A 1 234 ? -1.650 0.150 8.971 1.00 95.50 234 ALA A N 1
ATOM 1884 C CA . ALA A 1 234 ? -0.354 0.299 9.615 1.00 95.50 234 ALA A CA 1
ATOM 1885 C C . ALA A 1 234 ? 0.770 0.092 8.593 1.00 95.50 234 ALA A C 1
ATOM 1887 O O . ALA A 1 234 ? 0.819 -0.938 7.918 1.00 95.50 234 ALA A O 1
ATOM 1888 N N . GLY A 1 235 ? 1.686 1.057 8.514 1.00 95.56 235 GLY A N 1
ATOM 1889 C CA . GLY A 1 235 ? 2.984 0.887 7.868 1.00 95.56 235 GLY A CA 1
ATOM 1890 C C . GLY A 1 235 ? 3.971 0.238 8.833 1.00 95.56 235 GLY A C 1
ATOM 1891 O O . GLY A 1 235 ? 4.113 0.718 9.959 1.00 95.56 235 GLY A O 1
ATOM 1892 N N . TYR A 1 236 ? 4.622 -0.849 8.427 1.00 96.50 236 TYR A N 1
ATOM 1893 C CA . TYR A 1 236 ? 5.519 -1.636 9.276 1.00 96.50 236 TYR A CA 1
ATOM 1894 C C . TYR A 1 236 ? 6.846 -1.938 8.577 1.00 96.50 236 TYR A C 1
ATOM 1896 O O . TYR A 1 236 ? 6.962 -1.859 7.354 1.00 96.50 236 TYR A O 1
ATOM 1904 N N . ASP A 1 237 ? 7.871 -2.252 9.366 1.00 95.38 237 ASP A N 1
ATOM 1905 C CA . ASP A 1 237 ? 9.198 -2.539 8.826 1.00 95.38 237 ASP A CA 1
ATOM 1906 C C . ASP A 1 237 ? 9.218 -3.918 8.152 1.00 95.38 237 ASP A C 1
ATOM 1908 O O . ASP A 1 237 ? 8.814 -4.920 8.740 1.00 95.38 237 ASP A O 1
ATOM 1912 N N . ILE A 1 238 ? 9.700 -3.958 6.913 1.00 94.19 238 ILE A N 1
ATOM 1913 C CA . ILE A 1 238 ? 9.916 -5.185 6.131 1.00 94.19 238 ILE A CA 1
ATOM 1914 C C . ILE A 1 238 ? 11.403 -5.408 5.816 1.00 94.19 238 ILE A C 1
ATOM 1916 O O . ILE A 1 238 ? 11.747 -6.242 4.983 1.00 94.19 238 ILE A O 1
ATOM 1920 N N . GLY A 1 239 ? 12.300 -4.653 6.459 1.00 92.44 239 GLY A N 1
ATOM 1921 C CA . GLY A 1 239 ? 13.752 -4.705 6.269 1.00 92.44 239 GLY A CA 1
ATOM 1922 C C . GLY A 1 239 ? 14.287 -3.768 5.178 1.00 92.44 239 GLY A C 1
ATOM 1923 O O . GLY A 1 239 ? 15.501 -3.593 5.066 1.00 92.44 239 GLY A O 1
ATOM 1924 N N . GLY A 1 240 ? 13.401 -3.139 4.401 1.00 92.94 240 GLY A N 1
ATOM 1925 C CA . GLY A 1 240 ? 13.714 -2.156 3.359 1.00 92.94 240 GLY A CA 1
ATOM 1926 C C . GLY A 1 240 ? 13.603 -0.704 3.832 1.00 92.94 240 GLY A C 1
ATOM 1927 O O . GLY A 1 240 ? 13.569 -0.427 5.033 1.00 92.94 240 GLY A O 1
ATOM 1928 N N . GLN A 1 241 ? 13.581 0.235 2.887 1.00 93.81 241 GLN A N 1
ATOM 1929 C CA . GLN A 1 241 ? 13.202 1.628 3.122 1.00 93.81 241 GLN A CA 1
ATOM 1930 C C . GLN A 1 241 ? 11.748 1.892 2.758 1.00 93.81 241 GLN A C 1
ATOM 1932 O O . GLN A 1 241 ? 11.131 2.729 3.406 1.00 93.81 241 GLN A O 1
ATOM 1937 N N . PHE A 1 242 ? 11.162 1.168 1.810 1.00 95.06 242 PHE A N 1
ATOM 1938 C CA . PHE A 1 242 ? 9.710 1.106 1.727 1.00 95.06 242 PHE A CA 1
ATOM 1939 C C . PHE A 1 242 ? 9.170 0.268 2.885 1.00 95.06 242 PHE A C 1
ATOM 1941 O O . PHE A 1 242 ? 9.686 -0.807 3.197 1.00 95.06 242 PHE A O 1
ATOM 1948 N N . GLN A 1 243 ? 8.137 0.780 3.545 1.00 96.00 243 GLN A N 1
ATOM 1949 C CA . GLN A 1 243 ? 7.438 0.038 4.589 1.00 96.00 243 GLN A CA 1
ATOM 1950 C C . GLN A 1 243 ? 6.427 -0.920 3.965 1.00 96.00 243 GLN A C 1
ATOM 1952 O O . GLN A 1 243 ? 5.802 -0.592 2.958 1.00 96.00 243 GLN A O 1
ATOM 1957 N N . GLY A 1 244 ? 6.209 -2.071 4.596 1.00 96.00 244 GLY A N 1
ATOM 1958 C CA . GLY A 1 244 ? 5.038 -2.891 4.303 1.00 96.00 244 GLY A CA 1
ATOM 1959 C C . GLY A 1 244 ? 3.769 -2.205 4.803 1.00 96.00 244 GLY A C 1
ATOM 1960 O O . GLY A 1 244 ? 3.825 -1.371 5.705 1.00 96.00 244 GLY A O 1
ATOM 1961 N N . ALA A 1 245 ? 2.617 -2.578 4.254 1.00 95.62 245 ALA A N 1
ATOM 1962 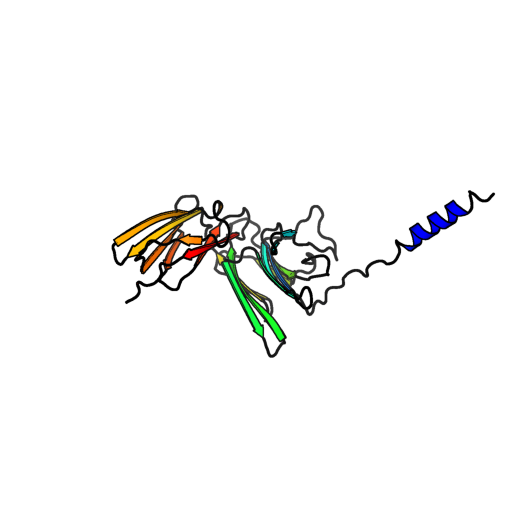C CA . ALA A 1 245 ? 1.317 -2.082 4.695 1.00 95.62 245 ALA A CA 1
ATOM 1963 C C . ALA A 1 245 ? 0.383 -3.252 5.016 1.00 95.62 245 ALA A C 1
ATOM 1965 O O . ALA A 1 245 ? 0.317 -4.217 4.255 1.00 95.62 245 ALA A O 1
ATOM 1966 N N . LYS A 1 246 ? -0.324 -3.170 6.147 1.00 95.19 246 LYS A N 1
ATOM 1967 C CA . LYS A 1 246 ? -1.417 -4.087 6.503 1.00 95.19 246 LYS A CA 1
ATOM 1968 C C . LYS A 1 246 ? -2.602 -3.310 7.045 1.00 95.19 246 LYS A C 1
ATOM 1970 O O . LYS A 1 246 ? -2.445 -2.410 7.875 1.00 95.19 246 LYS A O 1
ATOM 1975 N N . SER A 1 247 ? -3.787 -3.692 6.599 1.00 94.94 247 SER A N 1
ATOM 1976 C CA . SER A 1 247 ? -5.050 -3.075 6.970 1.00 94.94 247 SER A CA 1
ATOM 1977 C C . SER A 1 247 ? -5.775 -3.916 8.016 1.00 94.94 247 SER A C 1
ATOM 1979 O O . SER A 1 247 ? -6.044 -5.095 7.815 1.00 94.94 247 SER A O 1
ATOM 1981 N N . LEU A 1 248 ? -6.150 -3.303 9.133 1.00 96.50 248 LEU A N 1
ATOM 1982 C CA . LEU A 1 248 ? -7.095 -3.863 10.091 1.00 96.50 248 LEU A CA 1
ATOM 1983 C C . LEU A 1 248 ? -8.506 -3.421 9.700 1.00 96.50 248 LEU A C 1
ATOM 1985 O O . LEU A 1 248 ? -8.754 -2.222 9.569 1.00 96.50 248 LEU A O 1
ATOM 1989 N N . ARG A 1 249 ? -9.442 -4.360 9.544 1.00 96.75 249 ARG A N 1
ATOM 1990 C CA . ARG A 1 249 ? -10.850 -4.067 9.256 1.00 96.75 249 ARG A CA 1
ATOM 1991 C C . ARG A 1 249 ? -11.665 -4.032 10.544 1.00 96.75 249 ARG A C 1
ATOM 1993 O O . ARG A 1 249 ? -11.899 -5.068 11.162 1.00 96.75 249 ARG A O 1
ATOM 2000 N N . LEU A 1 250 ? -12.148 -2.854 10.911 1.00 96.38 250 LEU A N 1
ATOM 2001 C CA . LEU A 1 250 ? -13.002 -2.655 12.076 1.00 96.38 250 LEU A CA 1
ATOM 2002 C C . LEU A 1 250 ? -14.429 -3.116 11.772 1.00 96.38 250 LEU A C 1
ATOM 2004 O O . LEU A 1 250 ? -15.046 -2.687 10.793 1.00 96.38 250 LEU A O 1
ATOM 2008 N N . VAL A 1 251 ? -14.958 -3.997 12.618 1.00 96.00 251 VAL A N 1
ATOM 2009 C CA . VAL A 1 251 ? -16.345 -4.462 12.536 1.00 96.00 251 VAL A CA 1
ATOM 2010 C C . VAL A 1 251 ? -17.140 -3.737 13.612 1.00 96.00 251 VAL A C 1
ATOM 2012 O O . VAL A 1 251 ? -17.147 -4.145 14.773 1.00 96.00 251 VAL A O 1
ATOM 2015 N N . TRP A 1 252 ? -17.760 -2.628 13.211 1.00 95.00 252 TRP A N 1
ATOM 2016 C CA . TRP A 1 252 ? -18.639 -1.836 14.066 1.00 95.00 252 TRP A CA 1
ATOM 2017 C C . TRP A 1 252 ? -19.878 -2.643 14.475 1.00 95.00 252 TRP A C 1
ATOM 2019 O O . TRP A 1 252 ? -20.400 -3.393 13.643 1.00 95.00 252 TRP A O 1
ATOM 2029 N N . PRO A 1 253 ? -20.357 -2.501 15.725 1.00 91.31 253 PRO A N 1
ATOM 2030 C CA . PRO A 1 253 ? -21.634 -3.079 16.118 1.00 91.31 253 PRO A CA 1
ATOM 2031 C C . PRO A 1 253 ? -22.762 -2.455 15.289 1.00 91.31 253 PRO A C 1
ATOM 2033 O O . PR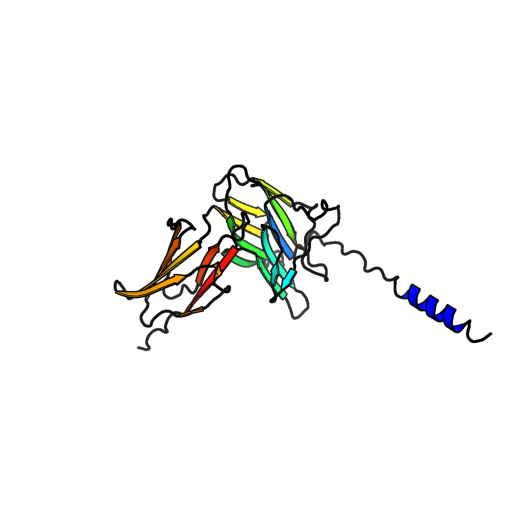O A 1 253 ? -22.697 -1.278 14.921 1.00 91.31 253 PRO A O 1
ATOM 2036 N N . GLU A 1 254 ? -23.798 -3.239 14.995 1.00 82.06 254 GLU A N 1
ATOM 2037 C CA . GLU A 1 254 ? -24.994 -2.693 14.358 1.00 82.06 254 GLU A CA 1
ATOM 2038 C C . GLU A 1 254 ? -25.621 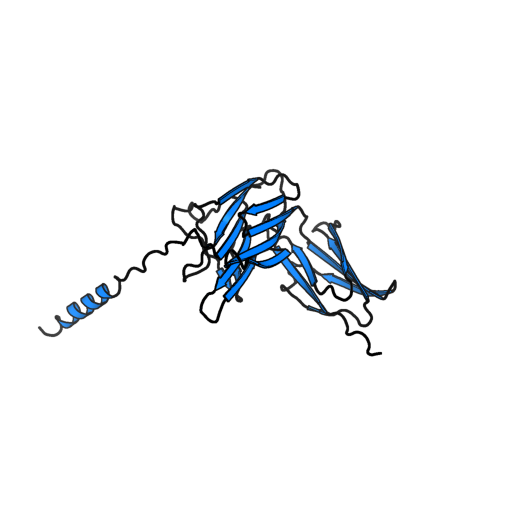-1.626 15.269 1.00 82.06 254 GLU A C 1
ATOM 2040 O O . GLU A 1 254 ? -25.603 -1.772 16.498 1.00 82.06 254 GLU A O 1
ATOM 2045 N N . PRO A 1 255 ? -26.151 -0.528 14.703 1.00 67.25 255 PRO A N 1
ATOM 2046 C CA . PRO A 1 255 ? -26.910 0.421 15.497 1.00 67.25 255 PRO A CA 1
ATOM 2047 C C . PRO A 1 255 ? -28.094 -0.318 16.127 1.00 67.25 255 PRO A C 1
ATOM 2049 O O . PRO A 1 255 ? -28.814 -1.027 15.428 1.00 67.25 255 PRO A O 1
ATOM 2052 N N . ALA A 1 256 ? -28.283 -0.160 17.441 1.00 57.12 256 ALA A N 1
ATOM 2053 C CA . ALA A 1 256 ? -29.445 -0.719 18.121 1.00 57.12 256 ALA A CA 1
ATOM 2054 C C . ALA A 1 256 ? -30.715 -0.271 17.381 1.00 57.12 256 ALA A C 1
ATOM 2056 O O 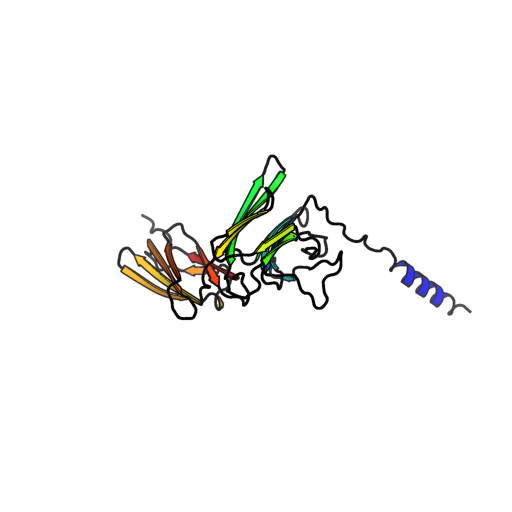. ALA A 1 256 ? -30.901 0.930 17.158 1.00 57.12 256 ALA A O 1
ATOM 2057 N N . GLU A 1 257 ? -31.541 -1.231 16.953 1.00 53.81 257 GLU A N 1
ATOM 2058 C CA . GLU A 1 257 ? -32.827 -0.913 16.335 1.00 53.81 257 GLU A CA 1
ATOM 2059 C C . GLU A 1 257 ? -33.653 -0.041 17.305 1.00 53.81 257 GLU A C 1
ATOM 2061 O O . GLU A 1 257 ? -33.635 -0.298 18.514 1.00 53.81 257 GLU A O 1
ATOM 2066 N N . PRO A 1 258 ? -34.308 1.020 16.801 1.00 51.38 258 PRO A N 1
ATOM 2067 C CA . PRO A 1 258 ? -35.028 1.992 17.624 1.00 51.38 258 PRO A CA 1
ATOM 2068 C C . PRO A 1 258 ? -36.250 1.419 18.353 1.00 51.38 258 PRO A C 1
ATOM 2070 O O . PRO A 1 258 ? -36.910 0.502 17.811 1.00 51.38 258 PRO A O 1
#